Protein 4ME3 (pdb70)

Nearest PDB structures (foldseek):
  4me3-assembly1_A  TM=1.004E+00  e=3.634E-52  Thermoplasma acidophilum
  7plo-assembly1_7  TM=7.878E-01  e=1.005E-18  Homo sapiens
  8q6o-assembly1_4  TM=6.907E-01  e=5.079E-20  Xenopus laevis
  8x7t-assembly1_D  TM=7.390E-01  e=7.202E-18  Thermococcus kodakarensis
  7w8g-assembly1_C  TM=6.964E-01  e=1.389E-17  Saccharomyces cerevisiae S288C

Sequence (246 aa):
SEDRIKDLWRDFFRLYGYSDEINRIHQEYPEVRTLYVSFRDLEDYNWQFAGSILVSPEIYIRAGEEVILQDYLLDRVTQRFNIFNLRIKDLEEKAYRIRDIRSANIGTLISVSGIVRKNTEVFPKLKNAAFECSSCHGLTYVEQTENRLSEPQVCDHCGLSRGKDKIFFKLRPNLSEFIDVQKVEIQEDPPQRITIITEDDLAGLLYPGNRVIVDGILRTEQRRQGNIPLTEFFTYLYAINVRKDV

Radius of gyration: 19.69 Å; Cα contacts (8 Å, |Δi|>4): 475; chains: 1; bounding box: 36×51×59 Å

B-factor: mean 28.56, std 15.94, range [6.31, 115.6]

CATH classification: 3.30.1640.10 (+2 more: 2.40.50.140, 2.20.28.10)

Structure (mmCIF, N/CA/C/O backbone):
data_4ME3
#
_entry.id   4ME3
#
_cell.length_a   93.460
_cell.length_b   93.460
_cell.length_c   56.231
_cell.angle_alpha   90.000
_cell.angle_beta   90.000
_cell.angle_gamma   120.000
#
_symmetry.space_group_name_H-M   'P 61'
#
loop_
_entity.id
_entity.type
_entity.pdbx_description
1 polymer 'DNA replication licensing factor MCM related protein'
2 non-polymer 'ZINC ION'
3 water water
#
loop_
_atom_site.group_PDB
_atom_site.id
_atom_site.type_symbol
_atom_site.label_atom_id
_atom_site.label_alt_id
_atom_site.label_comp_id
_atom_site.label_asym_id
_atom_site.label_entity_id
_atom_site.label_seq_id
_atom_site.pdbx_PDB_ins_code
_atom_site.Cartn_x
_atom_site.Cartn_y
_atom_site.Cartn_z
_atom_site.occupancy
_atom_site.B_iso_or_equiv
_atom_site.auth_seq_id
_atom_site.auth_comp_id
_atom_site.auth_asym_id
_atom_site.auth_atom_id
_atom_site.pdbx_PDB_model_num
ATOM 1 N N . SER A 1 13 ? 26.241 41.417 35.253 1.00 47.24 7 SER A N 1
ATOM 2 C CA . SER A 1 13 ? 27.199 41.461 36.351 1.00 36.24 7 SER A CA 1
ATOM 3 C C . SER A 1 13 ? 28.603 41.132 35.859 1.00 31.19 7 SER A C 1
ATOM 4 O O . SER A 1 13 ? 28.783 40.267 35.003 1.00 30.71 7 SER A O 1
ATOM 12 N N . GLU A 1 14 ? 29.594 41.825 36.408 1.00 30.74 8 GLU A N 1
ATOM 13 C CA . GLU A 1 14 ? 30.985 41.588 36.046 1.00 28.35 8 GLU A CA 1
ATOM 14 C C . GLU A 1 14 ? 31.436 40.217 36.540 1.00 31.29 8 GLU A C 1
ATOM 15 O O . GLU A 1 14 ? 32.181 39.512 35.859 1.00 25.82 8 GLU A O 1
ATOM 27 N N . ASP A 1 15 ? 30.981 39.844 37.731 1.00 32.22 9 ASP A N 1
ATOM 28 C CA . ASP A 1 15 ? 31.326 38.547 38.300 1.00 31.26 9 ASP A CA 1
ATOM 29 C C . ASP A 1 15 ? 30.798 37.422 37.421 1.00 24.70 9 ASP A C 1
ATOM 30 O O . ASP A 1 15 ? 31.478 36.416 37.214 1.00 24.78 9 ASP A O 1
ATOM 39 N N . ARG A 1 16 ? 29.586 37.591 36.900 1.00 18.46 10 ARG A N 1
ATOM 40 C CA . ARG A 1 16 ? 28.993 36.575 36.039 1.00 17.11 10 ARG A CA 1
ATOM 41 C C . ARG A 1 16 ? 29.759 36.451 34.728 1.00 20.13 10 ARG A C 1
ATOM 42 O O . ARG A 1 16 ? 29.938 35.347 34.208 1.00 18.04 10 ARG A O 1
ATOM 63 N N . ILE A 1 17 ? 30.201 37.584 34.191 1.00 20.28 11 ILE A N 1
ATOM 64 C CA . ILE A 1 17 ? 30.959 37.577 32.945 1.00 14.98 11 ILE A CA 1
ATOM 65 C C . ILE A 1 17 ? 32.287 36.861 33.166 1.00 14.61 11 ILE A C 1
ATOM 66 O O . ILE A 1 17 ? 32.700 36.037 32.351 1.00 14.73 11 ILE A O 1
ATOM 82 N N . LYS A 1 18 ? 32.943 37.158 34.283 1.00 16.12 12 LYS A N 1
ATOM 83 C CA . LYS A 1 18 ? 34.207 36.512 34.610 1.00 18.92 12 LYS A CA 1
ATOM 84 C C . LYS A 1 18 ? 34.017 35.009 34.814 1.00 18.97 12 LYS A C 1
ATOM 85 O O . LYS A 1 18 ? 34.850 34.212 34.384 1.00 16.49 12 LYS A O 1
ATOM 104 N N . ASP A 1 19 ? 32.920 34.619 35.457 1.00 17.79 13 ASP A N 1
ATOM 105 C CA . ASP A 1 19 ? 32.631 33.200 35.655 1.00 20.17 13 ASP A CA 1
ATOM 106 C C . ASP A 1 19 ? 32.475 32.489 34.316 1.00 17.55 13 ASP A C 1
ATOM 107 O O . ASP A 1 19 ? 32.935 31.365 34.151 1.00 18.88 13 ASP A O 1
ATOM 116 N N . LEU A 1 20 ? 31.830 33.150 33.360 1.00 15.30 14 LEU A N 1
ATOM 117 C CA . LEU A 1 20 ? 31.655 32.584 32.027 1.00 13.09 14 LEU A CA 1
ATOM 118 C C . LEU A 1 20 ? 33.005 32.383 31.324 1.00 14.58 14 LEU A C 1
ATOM 119 O O . LEU A 1 20 ? 33.237 31.350 30.692 1.00 14.21 14 LEU A O 1
ATOM 135 N N . TRP A 1 21 ? 33.895 33.365 31.434 1.00 14.30 15 TRP A N 1
ATOM 136 C CA . TRP A 1 21 ? 35.237 33.227 30.870 1.00 11.78 15 TRP A CA 1
ATOM 137 C C . TRP A 1 21 ? 35.988 32.075 31.525 1.00 11.86 15 TRP A C 1
ATOM 138 O O . TRP A 1 21 ? 36.659 31.297 30.849 1.00 14.32 15 TRP A O 1
ATOM 159 N N . ARG A 1 22 ? 35.892 31.979 32.847 1.00 13.43 16 ARG A N 1
ATOM 160 C CA . ARG A 1 22 ? 36.610 30.941 33.584 1.00 15.38 16 ARG A CA 1
ATOM 161 C C . ARG A 1 22 ? 36.276 29.547 33.059 1.00 14.71 16 ARG A C 1
ATOM 162 O O . ARG A 1 22 ? 37.171 28.745 32.793 1.00 15.16 16 ARG A O 1
ATOM 183 N N . ASP A 1 23 ? 34.989 29.261 32.916 1.00 12.97 17 ASP A N 1
ATOM 184 C CA . ASP A 1 23 ? 34.562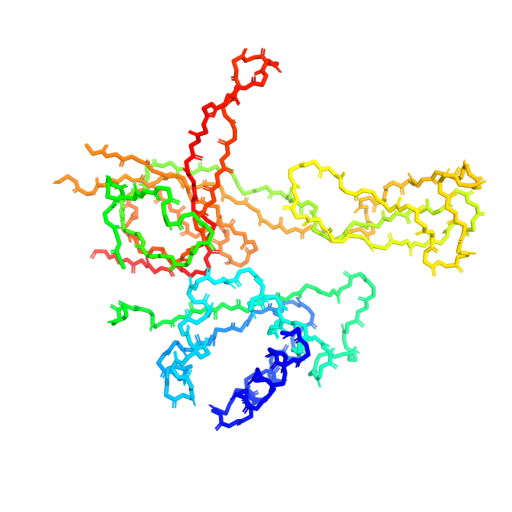 27.961 32.418 1.00 14.58 17 ASP A CA 1
ATOM 185 C C . ASP A 1 23 ? 34.992 27.768 30.970 1.00 19.79 17 ASP A C 1
ATOM 186 O O . ASP A 1 23 ? 35.381 26.671 30.570 1.00 14.67 17 ASP A O 1
ATOM 195 N N . PHE A 1 24 ? 34.924 28.837 30.182 1.00 14.42 18 PHE A N 1
ATOM 196 C CA . PHE A 1 24 ? 35.279 28.751 28.771 1.00 11.65 18 PHE A CA 1
ATOM 197 C C . PHE A 1 24 ? 36.738 28.344 28.570 1.00 13.34 18 PHE A C 1
ATOM 198 O O . PHE A 1 24 ? 37.039 27.429 27.799 1.00 11.69 18 PHE A O 1
ATOM 215 N N . PHE A 1 25 ? 37.644 29.032 29.257 1.00 12.73 19 PHE A N 1
ATOM 216 C CA . PHE A 1 25 ? 39.068 28.783 29.085 1.00 12.94 19 PHE A CA 1
ATOM 217 C C . PHE A 1 25 ? 39.378 27.319 29.371 1.00 16.47 19 PHE A C 1
ATOM 218 O O . PHE A 1 25 ? 40.154 26.687 28.654 1.00 15.32 19 PHE A O 1
ATOM 235 N N . ARG A 1 26 ? 38.760 26.782 30.418 1.00 16.76 20 ARG A N 1
ATOM 236 C CA . ARG A 1 26 ? 38.984 25.392 30.803 1.00 17.01 20 ARG A CA 1
ATOM 237 C C . ARG A 1 26 ? 38.348 24.424 29.811 1.00 15.58 20 ARG A C 1
ATOM 238 O O . ARG A 1 26 ? 39.017 23.534 29.280 1.00 15.38 20 ARG A O 1
ATOM 259 N N . LEU A 1 27 ? 37.053 24.602 29.569 1.00 13.38 21 LEU A N 1
ATOM 260 C CA . LEU A 1 27 ? 36.289 23.700 28.711 1.00 12.74 21 LEU A CA 1
ATOM 261 C C . LEU A 1 27 ? 36.906 23.532 27.332 1.00 19.63 21 LEU A C 1
ATOM 262 O O . LEU A 1 27 ? 36.951 22.424 26.804 1.00 17.04 21 LEU A O 1
ATOM 278 N N . TYR A 1 28 ? 37.373 24.630 26.741 1.00 13.71 22 TYR A N 1
ATOM 279 C CA . TYR A 1 28 ? 37.857 24.594 25.364 1.00 12.89 22 TYR A CA 1
ATOM 280 C C . TYR A 1 28 ? 39.374 24.477 25.234 1.00 14.68 22 TYR A C 1
ATOM 281 O O . TYR A 1 28 ? 39.923 24.621 24.141 1.00 16.43 22 TYR A O 1
ATOM 299 N N . GLY A 1 29 ? 40.040 24.190 26.351 1.00 15.48 23 GLY A N 1
ATOM 300 C CA . GLY A 1 29 ? 41.431 23.775 26.331 1.00 20.61 23 GLY A CA 1
ATOM 301 C C . GLY A 1 29 ? 42.441 24.896 26.204 1.00 18.92 23 GLY A C 1
ATOM 302 O O . GLY A 1 29 ? 43.552 24.680 25.719 1.00 21.34 23 GLY A O 1
ATOM 306 N N . TYR A 1 30 ? 42.069 26.093 26.643 1.00 16.79 24 TYR A N 1
ATOM 307 C CA . TYR A 1 30 ? 42.965 27.242 26.550 1.00 16.43 24 TYR A CA 1
ATOM 308 C C . TYR A 1 30 ? 43.968 27.281 27.703 1.00 21.29 24 TYR A C 1
ATOM 309 O O . TYR A 1 30 ? 44.989 27.958 27.621 1.00 18.06 24 TYR A O 1
ATOM 327 N N . SER A 1 31 ? 43.686 26.540 28.770 1.00 27.23 25 SER A N 1
ATOM 328 C CA . SER A 1 31 ? 44.536 26.561 29.958 1.00 24.48 25 SER A CA 1
ATOM 329 C C . SER A 1 31 ? 45.991 26.229 29.643 1.00 24.19 25 SER A C 1
ATOM 330 O O . SER A 1 31 ? 46.902 26.858 30.183 1.00 26.20 25 SER A O 1
ATOM 338 N N . ASP A 1 32 ? 46.214 25.243 28.777 1.00 23.81 26 ASP A N 1
ATOM 339 C CA . ASP A 1 32 ? 47.571 24.842 28.425 1.00 26.08 26 ASP A CA 1
ATOM 340 C C . ASP A 1 32 ? 48.320 25.967 27.720 1.00 23.75 26 ASP A C 1
ATOM 341 O O . ASP A 1 32 ? 49.488 26.220 28.015 1.00 28.36 26 ASP A O 1
ATOM 350 N N . GLU A 1 33 ? 47.653 26.640 26.788 1.00 26.46 27 GLU A N 1
ATOM 351 C CA . GLU A 1 33 ? 48.279 27.749 26.079 1.00 22.22 27 GLU A CA 1
ATOM 352 C C . GLU A 1 33 ? 48.585 28.886 27.043 1.00 18.16 27 GLU A C 1
ATOM 353 O O . GLU A 1 33 ? 49.657 29.492 26.983 1.00 21.90 27 GLU A O 1
ATOM 365 N N . ILE A 1 34 ? 47.642 29.170 27.935 1.00 14.24 28 ILE A N 1
ATOM 366 C CA . ILE A 1 34 ? 47.816 30.245 28.902 1.00 16.76 28 ILE A CA 1
ATOM 367 C C . ILE A 1 34 ? 49.008 29.961 29.809 1.00 21.12 28 ILE A C 1
ATOM 368 O O . ILE A 1 34 ? 49.788 30.858 30.122 1.00 19.43 28 ILE A O 1
ATOM 384 N N . ASN A 1 35 ? 49.157 28.707 30.220 1.00 25.14 29 ASN A N 1
ATOM 385 C CA . ASN A 1 35 ? 50.275 28.326 31.074 1.00 26.77 29 ASN A CA 1
ATOM 386 C C . ASN A 1 35 ? 51.615 28.413 30.345 1.00 26.72 29 ASN A C 1
ATOM 387 O O . ASN A 1 35 ? 52.653 28.627 30.971 1.00 32.56 29 ASN A O 1
ATOM 398 N N . ARG A 1 36 ? 51.596 28.251 29.025 1.00 26.38 30 ARG A N 1
ATOM 399 C CA . ARG A 1 36 ? 52.798 28.461 28.224 1.00 28.31 30 ARG A CA 1
ATOM 400 C C . ARG A 1 36 ? 53.149 29.943 28.157 1.00 28.13 30 ARG A C 1
ATOM 401 O O . ARG A 1 36 ? 54.321 30.317 28.226 1.00 27.50 30 ARG A O 1
ATOM 422 N N . ILE A 1 37 ? 52.130 30.785 28.020 1.00 24.35 31 ILE A N 1
ATOM 423 C CA . ILE A 1 37 ? 52.327 32.233 28.029 1.00 19.03 31 ILE A CA 1
ATOM 424 C C . ILE A 1 37 ? 52.859 32.675 29.387 1.00 22.10 31 ILE A C 1
ATOM 425 O O . ILE A 1 37 ? 53.718 33.555 29.484 1.00 23.60 31 ILE A O 1
ATOM 441 N N . HIS A 1 38 ? 52.334 32.055 30.436 1.00 21.40 32 HIS A N 1
ATOM 442 C CA . HIS A 1 38 ? 52.752 32.332 31.804 1.00 20.63 32 HIS A CA 1
ATOM 443 C C . HIS A 1 38 ? 54.272 32.268 31.952 1.00 27.51 32 HIS A C 1
ATOM 444 O O . HIS A 1 38 ? 54.876 33.086 32.650 1.00 25.72 32 HIS A O 1
ATOM 459 N N . GLN A 1 39 ? 54.885 31.298 31.287 1.00 28.14 33 GLN A N 1
ATOM 460 C CA . GLN A 1 39 ? 56.326 31.095 31.383 1.00 31.78 33 GLN A CA 1
ATOM 461 C C . GLN A 1 39 ? 57.121 32.226 30.735 1.00 39.47 33 GLN A C 1
ATOM 462 O O . GLN A 1 39 ? 58.307 32.396 31.017 1.00 36.67 33 GLN A O 1
ATOM 476 N N . GLU A 1 40 ? 56.468 32.996 29.870 1.00 27.11 34 GLU A N 1
ATOM 477 C CA . GLU A 1 40 ? 57.151 34.037 29.113 1.00 27.50 34 GLU A CA 1
ATOM 478 C C . GLU A 1 40 ? 56.604 35.431 29.420 1.00 30.50 34 GLU A C 1
ATOM 479 O O . GLU A 1 40 ? 57.022 36.417 28.815 1.00 30.75 34 GLU A O 1
ATOM 491 N N . TYR A 1 41 ? 55.675 35.507 30.367 1.00 28.39 35 TYR A N 1
ATOM 492 C CA . TYR A 1 41 ? 55.123 36.784 30.806 1.00 29.57 35 TYR A CA 1
ATOM 493 C C . TYR A 1 41 ? 56.168 37.543 31.624 1.00 35.96 35 TYR A C 1
ATOM 494 O O . TYR A 1 41 ? 56.959 36.926 32.338 1.00 34.38 35 TYR A O 1
ATOM 512 N N . PRO A 1 42 ? 56.175 38.887 31.538 1.00 38.32 36 PRO A N 1
ATOM 513 C CA . PRO A 1 42 ? 55.286 39.757 30.758 1.00 38.87 36 PRO A CA 1
ATOM 514 C C . PRO A 1 42 ? 55.766 40.040 29.335 1.00 41.38 36 PRO A C 1
ATOM 515 O O . PRO A 1 42 ? 55.140 40.844 28.641 1.00 40.70 36 PRO A O 1
ATOM 526 N N . GLU A 1 43 ? 56.849 39.399 28.907 1.00 39.73 37 GLU A N 1
ATOM 527 C CA . GLU A 1 43 ? 57.366 39.611 27.559 1.00 40.17 37 GLU A CA 1
ATOM 528 C C . GLU A 1 43 ? 56.348 39.139 26.525 1.00 43.78 37 GLU A C 1
ATOM 529 O O . GLU A 1 43 ? 56.172 39.765 25.478 1.00 40.24 37 GLU A O 1
ATOM 541 N N . VAL A 1 44 ? 55.685 38.028 26.827 1.00 27.69 38 VAL A N 1
ATOM 542 C CA . VAL A 1 44 ? 54.562 37.554 26.030 1.00 28.16 38 VAL A CA 1
ATOM 543 C C . VAL A 1 44 ? 53.301 37.762 26.856 1.00 17.95 38 VAL A C 1
ATOM 544 O O . VAL A 1 44 ? 53.215 37.309 27.994 1.00 21.52 38 VAL A O 1
ATOM 557 N N . ARG A 1 45 ? 52.323 38.462 26.295 1.00 18.31 39 ARG A N 1
ATOM 558 C CA . ARG A 1 45 ? 51.158 38.851 27.075 1.00 13.61 39 ARG A CA 1
ATOM 559 C C . ARG A 1 45 ? 49.914 38.996 26.211 1.00 13.43 39 ARG A C 1
ATOM 560 O O . ARG A 1 45 ? 49.115 39.906 26.424 1.00 14.06 39 ARG A O 1
ATOM 581 N N . THR A 1 46 ? 49.763 38.093 25.246 1.00 12.98 40 THR A N 1
ATOM 582 C CA . THR A 1 46 ? 48.597 38.071 24.372 1.00 15.19 40 THR A CA 1
ATOM 583 C C . THR A 1 46 ? 48.061 36.654 24.198 1.00 17.49 40 THR A C 1
ATOM 584 O O . THR A 1 46 ? 48.825 35.705 24.015 1.00 14.12 40 THR A O 1
ATOM 595 N N . LEU A 1 47 ? 46.739 36.524 24.242 1.00 13.70 41 LEU A N 1
ATOM 596 C CA . LEU A 1 47 ? 46.072 35.266 23.941 1.00 14.50 41 LEU A CA 1
ATOM 597 C C . LEU A 1 47 ? 45.003 35.519 22.892 1.00 12.23 41 LEU A C 1
ATOM 598 O O . LEU A 1 47 ? 44.189 36.421 23.049 1.00 13.24 41 LEU A O 1
ATOM 614 N N . TYR A 1 48 ? 45.020 34.729 21.824 1.00 11.51 42 TYR A N 1
ATOM 615 C CA . TYR A 1 48 ? 43.949 34.752 20.835 1.00 12.16 42 TYR A CA 1
ATOM 616 C C . TYR A 1 48 ? 42.924 33.670 21.140 1.00 14.81 42 TYR A C 1
ATOM 617 O O . TYR A 1 48 ? 43.278 32.507 21.331 1.00 13.67 42 TYR A O 1
ATOM 635 N N . VAL A 1 49 ? 41.655 34.060 21.180 1.00 12.93 43 VAL A N 1
ATOM 636 C CA . VAL A 1 49 ? 40.562 33.120 21.403 1.00 13.55 43 VAL A CA 1
ATOM 637 C C . VAL A 1 49 ? 39.689 33.051 20.159 1.00 14.69 43 VAL A C 1
ATOM 638 O O . VAL A 1 49 ? 39.348 34.076 19.571 1.00 16.00 43 VAL A O 1
ATOM 651 N N . SER A 1 50 ? 39.328 31.838 19.759 1.00 11.72 44 SER A N 1
ATOM 652 C CA . SER A 1 50 ? 38.552 31.644 18.541 1.00 12.55 44 SER A CA 1
ATOM 653 C C . SER A 1 50 ? 37.083 31.963 18.772 1.00 15.10 44 SER A C 1
ATOM 654 O O . SER A 1 50 ? 36.465 31.446 19.700 1.00 12.21 44 SER A O 1
ATOM 662 N N . PHE A 1 51 ? 36.510 32.811 17.928 1.00 11.97 45 PHE A N 1
ATOM 663 C CA . PHE A 1 51 ? 35.099 33.120 18.065 1.00 13.30 45 PHE A CA 1
ATOM 664 C C . PHE A 1 51 ? 34.256 31.875 17.801 1.00 15.09 45 PHE A C 1
ATOM 665 O O . PHE A 1 51 ? 33.145 31.754 18.314 1.00 18.24 45 PHE A O 1
ATOM 682 N N . ARG A 1 52 ? 34.795 30.951 17.011 1.00 16.56 46 ARG A N 1
ATOM 683 C CA . ARG A 1 52 ? 34.119 29.686 16.734 1.00 22.80 46 ARG A CA 1
ATOM 684 C C . ARG A 1 52 ? 33.917 28.901 18.026 1.00 18.69 46 ARG A C 1
ATOM 685 O O . ARG A 1 52 ? 32.872 28.280 18.232 1.00 18.10 46 ARG A O 1
ATOM 706 N N . ASP A 1 53 ? 34.932 28.915 18.885 1.00 14.08 47 ASP A N 1
ATOM 707 C CA . ASP A 1 53 ? 34.838 28.265 20.190 1.00 11.94 47 ASP A CA 1
ATOM 708 C C . ASP A 1 53 ? 33.829 28.984 21.081 1.00 12.66 47 ASP A C 1
ATOM 709 O O . ASP A 1 53 ? 33.017 28.347 21.748 1.00 15.38 47 ASP A O 1
ATOM 718 N N . LEU A 1 54 ? 33.881 30.314 21.097 1.00 12.30 48 LEU A N 1
ATOM 719 C CA . LEU A 1 54 ? 32.957 31.094 21.915 1.00 10.58 48 LEU A CA 1
ATOM 720 C C . LEU A 1 54 ? 31.502 30.830 21.531 1.00 13.13 48 LEU A C 1
ATOM 721 O O . LEU A 1 54 ? 30.647 30.648 22.397 1.00 16.28 48 LEU A O 1
ATOM 737 N N . GLU A 1 55 ? 31.220 30.820 20.232 1.00 15.78 49 GLU A N 1
ATOM 738 C CA . GLU A 1 55 ? 29.866 30.538 19.750 1.00 17.65 49 GLU A CA 1
ATOM 739 C C . GLU A 1 55 ? 29.398 29.149 20.179 1.00 19.50 49 GLU A C 1
ATOM 740 O O . GLU A 1 55 ? 28.250 28.968 20.593 1.00 18.22 49 GLU A O 1
ATOM 752 N N . ASP A 1 56 ? 30.292 28.173 20.073 1.00 18.81 50 ASP A N 1
ATOM 753 C CA . ASP A 1 56 ? 29.985 26.795 20.444 1.00 16.42 50 ASP A CA 1
ATOM 754 C C . ASP A 1 56 ? 29.706 26.682 21.940 1.00 21.62 50 ASP A C 1
ATOM 755 O O . ASP A 1 56 ? 28.898 25.860 22.379 1.00 18.34 50 ASP A O 1
ATOM 764 N N . TYR A 1 57 ? 30.388 27.519 22.712 1.00 15.70 51 TYR A N 1
ATOM 765 C CA . TYR A 1 57 ? 30.290 27.520 24.166 1.00 15.56 51 TYR A CA 1
ATOM 766 C C . TYR A 1 57 ? 28.943 28.051 24.641 1.00 19.65 51 TYR A C 1
ATOM 767 O O . TYR A 1 57 ? 28.235 27.399 25.407 1.00 16.24 51 TYR A O 1
ATOM 785 N N . ASN A 1 58 ? 28.593 29.242 24.173 1.00 17.76 52 ASN A N 1
ATOM 786 C CA . ASN A 1 58 ? 27.369 29.913 24.588 1.00 18.62 52 ASN A CA 1
ATOM 787 C C . ASN A 1 58 ? 27.130 31.045 23.606 1.00 26.64 52 ASN A C 1
ATOM 788 O O . ASN A 1 58 ? 27.853 32.036 23.623 1.00 16.95 52 ASN A O 1
ATOM 799 N N . TRP A 1 59 ? 26.144 30.907 22.728 1.00 24.47 53 TRP A N 1
ATOM 800 C CA . TRP A 1 59 ? 26.017 31.873 21.641 1.00 26.08 53 TRP A CA 1
ATOM 801 C C . TRP A 1 59 ? 25.518 33.231 22.135 1.00 25.78 53 TRP A C 1
ATOM 802 O O . TRP A 1 59 ? 25.771 34.252 21.497 1.00 23.32 53 TRP A O 1
ATOM 823 N N . GLN A 1 60 ? 24.842 33.247 23.281 1.00 23.91 54 GLN A N 1
ATOM 824 C CA . GLN A 1 60 ? 24.452 34.503 23.920 1.00 24.39 54 GLN A CA 1
ATOM 825 C C . GLN A 1 60 ? 25.687 35.255 24.406 1.00 22.80 54 GLN A C 1
ATOM 826 O O . GLN A 1 60 ? 25.807 36.467 24.228 1.00 18.55 54 GLN A O 1
ATOM 840 N N . PHE A 1 61 ? 26.594 34.519 25.037 1.00 16.97 55 PHE A N 1
ATOM 841 C CA . PHE A 1 61 ? 27.849 35.074 25.526 1.00 17.07 55 PHE A CA 1
ATOM 842 C C . PHE A 1 61 ? 28.674 35.581 24.351 1.00 13.89 55 PHE A C 1
ATOM 843 O O . PHE A 1 61 ? 29.218 36.687 24.393 1.00 15.75 55 PHE A O 1
ATOM 860 N N . ALA A 1 62 ? 28.756 34.773 23.298 1.00 14.72 56 ALA A N 1
ATOM 861 C CA . ALA A 1 62 ? 29.488 35.158 22.094 1.00 14.42 56 ALA A CA 1
ATOM 862 C C . ALA A 1 62 ? 28.921 36.450 21.504 1.00 15.80 56 ALA A C 1
ATOM 863 O O . ALA A 1 62 ? 29.665 37.375 21.177 1.00 14.73 56 ALA A O 1
ATOM 870 N N . GLY A 1 63 ? 27.601 36.510 21.372 1.00 17.69 57 GLY A N 1
ATOM 871 C CA . GLY A 1 63 ? 26.943 37.687 20.833 1.00 15.62 57 GLY A CA 1
ATOM 872 C C . GLY A 1 63 ? 27.147 38.924 21.686 1.00 15.78 57 GLY A C 1
ATOM 873 O O . GLY A 1 63 ? 27.265 40.035 21.164 1.00 18.26 57 GLY A O 1
ATOM 877 N N . SER A 1 64 ? 27.180 38.739 23.003 1.00 15.43 58 SER A N 1
ATOM 878 C CA . SER A 1 64 ? 27.373 39.848 23.926 1.00 14.38 58 SER A CA 1
ATOM 879 C C . SER A 1 64 ? 28.770 40.444 23.778 1.00 16.08 58 SER A C 1
ATOM 880 O O . SER A 1 64 ? 28.957 41.651 23.950 1.00 16.20 58 SER A O 1
ATOM 888 N N . ILE A 1 65 ? 29.748 39.592 23.477 1.00 12.31 59 ILE A N 1
ATOM 889 C CA . ILE A 1 65 ? 31.110 40.058 23.222 1.00 10.17 59 ILE A CA 1
ATOM 890 C C . ILE A 1 65 ? 31.145 40.996 22.013 1.00 14.77 59 ILE A C 1
ATOM 891 O O . ILE A 1 65 ? 31.871 41.988 22.013 1.00 14.80 59 ILE A O 1
ATOM 907 N N . LEU A 1 66 ? 30.354 40.696 20.988 1.00 12.78 60 LEU A N 1
ATOM 908 C CA . LEU A 1 66 ? 30.310 41.548 19.804 1.00 16.45 60 LEU A CA 1
ATOM 909 C C . LEU A 1 66 ? 29.643 42.893 20.096 1.00 17.83 60 LEU A C 1
ATOM 910 O O . LEU A 1 66 ? 29.991 43.908 19.491 1.00 13.95 60 LEU A O 1
ATOM 926 N N . VAL A 1 67 ? 28.694 42.902 21.027 1.00 13.08 61 VAL A N 1
ATOM 927 C CA . VAL A 1 67 ? 27.960 44.123 21.359 1.00 12.51 61 VAL A CA 1
ATOM 928 C C . VAL A 1 67 ? 28.694 45.003 22.369 1.00 13.39 61 VAL A C 1
ATOM 929 O O . VAL A 1 67 ? 28.650 46.232 22.273 1.00 14.40 61 VAL A O 1
ATOM 942 N N . SER A 1 68 ? 29.361 44.374 23.336 1.00 10.21 62 SER A N 1
ATOM 943 C CA . SER A 1 68 ? 30.054 45.094 24.402 1.00 10.02 62 SER A CA 1
ATOM 944 C C . SER A 1 68 ? 31.481 44.575 24.564 1.00 13.51 62 SER A C 1
ATOM 945 O O . SER A 1 68 ? 31.857 44.087 25.632 1.00 12.77 62 SER A O 1
ATOM 953 N N . PRO A 1 69 ? 32.290 44.691 23.505 1.00 9.93 63 PRO A N 1
ATOM 954 C CA . PRO A 1 69 ? 33.630 44.093 23.526 1.00 8.74 63 PRO A CA 1
ATOM 955 C C . PRO A 1 69 ? 34.553 44.655 24.608 1.00 13.49 63 PRO A C 1
ATOM 956 O O . PRO A 1 69 ? 35.302 43.880 25.194 1.00 13.28 63 PRO A O 1
ATOM 967 N N . GLU A 1 70 ? 34.511 45.955 24.884 1.00 13.30 64 GLU A N 1
ATOM 968 C CA . GLU A 1 70 ? 35.428 46.510 25.881 1.00 12.28 64 GLU A CA 1
ATOM 969 C C . GLU A 1 70 ? 35.199 45.865 27.247 1.00 15.10 64 GLU A C 1
ATOM 970 O O . GLU A 1 70 ? 36.148 45.449 27.914 1.00 16.59 64 GLU A O 1
ATOM 982 N N . ILE A 1 71 ? 33.939 45.780 27.656 1.00 12.87 65 ILE A N 1
ATOM 983 C CA . ILE A 1 71 ? 33.590 45.213 28.957 1.00 12.79 65 ILE A CA 1
ATOM 984 C C . ILE A 1 71 ? 33.901 43.716 29.038 1.00 14.32 65 ILE A C 1
ATOM 985 O O . ILE A 1 71 ? 34.493 43.247 30.012 1.00 13.90 65 ILE A O 1
ATOM 1001 N N . TYR A 1 72 ? 33.496 42.970 28.017 1.00 12.58 66 TYR A N 1
ATOM 1002 C CA . TYR A 1 72 ? 33.679 41.519 28.016 1.00 11.64 66 TYR A CA 1
ATOM 1003 C C . TYR A 1 72 ? 35.139 41.108 27.868 1.00 13.84 66 TYR A C 1
ATOM 1004 O O . TYR A 1 72 ? 35.596 40.171 28.524 1.00 12.63 66 TYR A O 1
ATOM 1022 N N . ILE A 1 73 ? 35.875 41.809 27.014 1.00 11.20 67 ILE A N 1
ATOM 1023 C CA . ILE A 1 73 ? 37.286 41.499 26.817 1.00 10.15 67 ILE A CA 1
ATOM 1024 C C . ILE A 1 73 ? 38.085 41.846 28.074 1.00 13.01 67 ILE A C 1
ATOM 1025 O O . ILE A 1 73 ? 38.924 41.061 28.520 1.00 14.18 67 ILE A O 1
ATOM 1041 N N . ARG A 1 74 ? 37.815 43.006 28.662 1.00 15.50 68 ARG A N 1
ATOM 1042 C CA . ARG A 1 74 ? 38.488 43.387 29.900 1.00 16.27 68 ARG A CA 1
ATOM 1043 C C . ARG A 1 74 ? 38.268 42.338 30.993 1.00 14.98 68 ARG A C 1
ATOM 1044 O O . ARG A 1 74 ? 39.195 41.992 31.727 1.00 16.55 68 ARG A O 1
ATOM 1065 N N . ALA A 1 75 ? 37.044 41.829 31.097 1.00 14.18 69 ALA A N 1
ATOM 1066 C CA . ALA A 1 75 ? 36.731 40.805 32.094 1.00 15.45 69 ALA A CA 1
ATOM 1067 C C . ALA A 1 75 ? 37.570 39.554 31.863 1.00 13.70 69 ALA A C 1
ATOM 1068 O O . ALA A 1 75 ? 38.090 38.965 32.806 1.00 14.91 69 ALA A O 1
ATOM 1075 N N . GLY A 1 76 ? 37.699 39.150 30.603 1.00 14.01 70 GLY A N 1
ATOM 1076 C CA . GLY A 1 76 ? 38.496 37.987 30.260 1.00 13.83 70 GLY A CA 1
ATOM 1077 C C . GLY A 1 76 ? 39.950 38.183 30.644 1.00 12.44 70 GLY A C 1
ATOM 1078 O O . GLY A 1 76 ? 40.592 37.276 31.169 1.00 14.75 70 GLY A O 1
ATOM 1082 N N . GLU A 1 77 ? 40.473 39.375 30.376 1.00 11.14 71 GLU A N 1
ATOM 1083 C CA . GLU A 1 77 ? 41.852 39.695 30.722 1.00 11.42 71 GLU A CA 1
ATOM 1084 C C . GLU A 1 77 ? 42.069 39.615 32.233 1.00 13.39 71 GLU A C 1
ATOM 1085 O O . GLU A 1 77 ? 43.083 39.082 32.691 1.00 15.97 71 GLU A O 1
ATOM 1097 N N . GLU A 1 78 ? 41.112 40.115 33.006 1.00 11.81 72 GLU A N 1
ATOM 1098 C CA . GLU A 1 78 ? 41.202 40.054 34.461 1.00 16.53 72 GLU A CA 1
ATOM 1099 C C . GLU A 1 78 ? 41.271 38.615 34.962 1.00 16.98 72 GLU A C 1
ATOM 1100 O O . GLU A 1 78 ? 42.042 38.307 35.867 1.00 20.04 72 GLU A O 1
ATOM 1112 N N . VAL A 1 79 ? 40.467 37.737 34.372 1.00 17.10 73 VAL A N 1
ATOM 1113 C CA . VAL A 1 79 ? 40.476 36.328 34.752 1.00 16.75 73 VAL A CA 1
ATOM 1114 C C . VAL A 1 79 ? 41.847 35.706 34.497 1.00 17.16 73 VAL A C 1
ATOM 1115 O O . VAL A 1 79 ? 42.380 34.981 35.335 1.00 17.29 73 VAL A O 1
ATOM 1128 N N . ILE A 1 80 ? 42.421 35.996 33.337 1.00 13.65 74 ILE A N 1
ATOM 1129 C CA . ILE A 1 80 ? 43.752 35.507 33.010 1.00 14.23 74 ILE A CA 1
ATOM 1130 C C . ILE A 1 80 ? 44.786 36.037 34.001 1.00 19.29 74 ILE A C 1
ATOM 1131 O O . ILE A 1 80 ? 45.613 35.283 34.504 1.00 15.11 74 ILE A O 1
ATOM 1147 N N . LEU A 1 81 ? 44.724 37.329 34.299 1.00 16.88 75 LEU A N 1
ATOM 1148 C CA . LEU A 1 81 ? 45.693 37.943 35.205 1.00 18.90 75 LEU A CA 1
ATOM 1149 C C . LEU A 1 81 ? 45.562 37.430 36.640 1.00 22.29 75 LEU A C 1
ATOM 1150 O O . LEU A 1 81 ? 46.566 37.197 37.317 1.00 25.75 75 LEU A O 1
ATOM 1166 N N . GLN A 1 82 ? 44.328 37.254 37.098 1.00 17.26 76 GLN A N 1
ATOM 1167 C CA . GLN A 1 82 ? 44.074 36.860 38.482 1.00 21.83 76 GLN A CA 1
ATOM 1168 C C . GLN A 1 82 ? 44.196 35.354 38.712 1.00 25.41 76 GLN A C 1
ATOM 1169 O O . GLN A 1 82 ? 44.750 34.920 39.721 1.00 27.27 76 GLN A O 1
ATOM 1183 N N . ASP A 1 83 ? 43.677 34.561 37.781 1.00 19.28 77 ASP A N 1
ATOM 1184 C CA . ASP A 1 83 ? 43.600 33.114 37.971 1.00 21.01 77 ASP A CA 1
ATOM 1185 C C . ASP A 1 83 ? 44.833 32.362 37.462 1.00 23.57 77 ASP A C 1
ATOM 1186 O O . ASP A 1 83 ? 45.181 31.305 37.992 1.00 21.86 77 ASP A O 1
ATOM 1195 N N . TYR A 1 84 ? 45.487 32.896 36.436 1.00 17.73 78 TYR A N 1
ATOM 1196 C CA . TYR A 1 84 ? 46.581 32.180 35.785 1.00 19.87 78 TYR A CA 1
ATOM 1197 C C . TYR A 1 84 ? 47.962 32.804 35.985 1.00 23.21 78 TYR A C 1
ATOM 1198 O O . TYR A 1 84 ? 48.934 32.091 36.219 1.00 18.97 78 TYR A O 1
ATOM 1216 N N . LEU A 1 85 ? 48.056 34.126 35.886 1.00 18.42 79 LEU A N 1
ATOM 1217 C CA . LEU A 1 85 ? 49.360 34.782 35.826 1.00 18.38 79 LEU A CA 1
ATOM 1218 C C . LEU A 1 85 ? 49.761 35.465 37.127 1.00 18.96 79 LEU A C 1
ATOM 1219 O O . LEU A 1 85 ? 50.825 36.076 37.205 1.00 28.05 79 LEU A O 1
ATOM 1235 N N . LEU A 1 86 ? 48.920 35.340 38.147 1.00 20.12 80 LEU A N 1
ATOM 1236 C CA . LEU A 1 86 ? 49.020 36.179 39.337 1.00 32.75 80 LEU A CA 1
ATOM 1237 C C . LEU A 1 86 ? 50.419 36.252 39.954 1.00 32.76 80 LEU A C 1
ATOM 1238 O O . LEU A 1 86 ? 50.827 37.309 40.432 1.00 31.55 80 LEU A O 1
ATOM 1254 N N . ASP A 1 87 ? 51.157 35.146 39.944 1.00 29.98 81 ASP A N 1
ATOM 1255 C CA . ASP A 1 87 ? 52.466 35.116 40.599 1.00 34.23 81 ASP A CA 1
ATOM 1256 C C . ASP A 1 87 ? 53.551 35.828 39.787 1.00 43.14 81 ASP A C 1
ATOM 1257 O O . ASP A 1 87 ? 54.688 35.959 40.242 1.00 40.39 81 ASP A O 1
ATOM 1266 N N . ARG A 1 88 ? 53.196 36.287 38.590 1.00 30.35 82 ARG A N 1
ATOM 1267 C CA . ARG A 1 88 ? 54.111 37.062 37.758 1.00 23.71 82 ARG A CA 1
ATOM 1268 C C . ARG A 1 88 ? 53.557 38.471 37.533 1.00 28.02 82 ARG A C 1
ATOM 1269 O O . ARG A 1 88 ? 54.137 39.265 36.795 1.00 32.16 82 ARG A O 1
ATOM 1290 N N . VAL A 1 89 ? 52.434 38.772 38.181 1.00 28.25 83 VAL A N 1
ATOM 1291 C CA . VAL A 1 89 ? 51.787 40.074 38.056 1.00 31.72 83 VAL A CA 1
ATOM 1292 C C . VAL A 1 89 ? 52.112 40.954 39.258 1.00 34.84 83 VAL A C 1
ATOM 1293 O O . VAL A 1 89 ? 52.140 40.480 40.391 1.00 36.56 83 VAL A O 1
ATOM 1306 N N . THR A 1 90 ? 52.356 42.237 39.006 1.00 38.43 84 THR A N 1
ATOM 1307 C CA . THR A 1 90 ? 52.580 43.202 40.079 1.00 34.23 84 THR A CA 1
ATOM 1308 C C . THR A 1 90 ? 51.730 44.442 39.831 1.00 38.82 84 THR A C 1
ATOM 1309 O O . THR A 1 90 ? 51.003 44.509 38.841 1.00 34.34 84 THR A O 1
ATOM 1320 N N . GLN A 1 91 ? 51.815 45.422 40.726 1.00 32.86 85 GLN A N 1
ATOM 1321 C CA . GLN A 1 91 ? 51.064 46.661 40.550 1.00 37.11 85 GLN A CA 1
ATOM 1322 C C . GLN A 1 91 ? 51.494 47.362 39.263 1.00 33.94 85 GLN A C 1
ATOM 1323 O O . GLN A 1 91 ? 50.730 48.132 38.680 1.00 35.48 85 GLN A O 1
ATOM 1337 N N . ARG A 1 92 ? 52.716 47.080 38.823 1.00 27.38 86 ARG A N 1
ATOM 1338 C CA . ARG A 1 92 ? 53.257 47.685 37.610 1.00 24.28 86 ARG A CA 1
ATOM 1339 C C . ARG A 1 92 ? 53.033 46.812 36.384 1.00 27.84 86 ARG A C 1
ATOM 1340 O O . ARG A 1 92 ? 52.550 47.286 35.357 1.00 24.29 86 ARG A O 1
ATOM 1361 N N . PHE A 1 93 ? 53.401 45.539 36.493 1.00 28.50 87 PHE A N 1
ATOM 1362 C CA . PHE A 1 93 ? 53.310 44.616 35.367 1.00 31.26 87 PHE A CA 1
ATOM 1363 C C . PHE A 1 93 ? 51.996 43.851 35.405 1.00 31.87 87 PHE A C 1
ATOM 1364 O O . PHE A 1 93 ? 51.930 42.743 35.936 1.00 28.35 87 PHE A O 1
ATOM 1381 N N . ASN A 1 94 ? 50.954 44.452 34.836 1.00 27.09 88 ASN A N 1
ATOM 1382 C CA . ASN A 1 94 ? 49.628 43.852 34.838 1.00 26.33 88 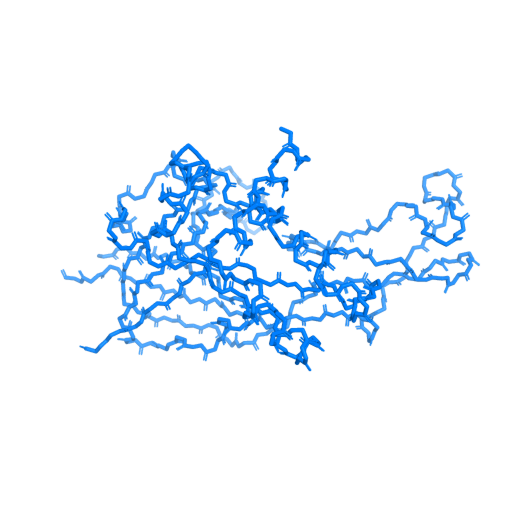ASN A CA 1
ATOM 1383 C C . ASN A 1 94 ? 48.912 44.013 33.500 1.00 26.18 88 ASN A C 1
ATOM 1384 O O . ASN A 1 94 ? 47.683 44.009 33.447 1.00 26.78 88 ASN A O 1
ATOM 1395 N N . ILE A 1 95 ? 49.681 44.146 32.423 1.00 21.59 89 ILE A N 1
ATOM 1396 C CA . ILE A 1 95 ? 49.105 44.272 31.088 1.00 18.31 89 ILE A CA 1
ATOM 1397 C C . ILE A 1 95 ? 48.860 42.903 30.461 1.00 19.13 89 ILE A C 1
ATOM 1398 O O . ILE A 1 95 ? 49.727 42.032 30.494 1.00 20.38 89 ILE A O 1
ATOM 1414 N N . PHE A 1 96 ? 47.674 42.713 29.892 1.00 18.76 90 PHE A N 1
ATOM 1415 C CA . PHE A 1 96 ? 47.412 41.528 29.084 1.00 14.47 90 PHE A CA 1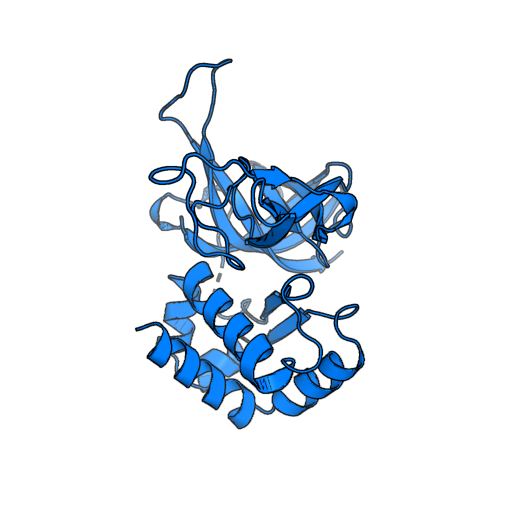
ATOM 1416 C C . PHE A 1 96 ? 46.426 41.833 27.965 1.00 16.96 90 PHE A C 1
ATOM 1417 O O . PHE A 1 96 ? 45.486 42.603 28.148 1.00 18.30 90 PHE A O 1
ATOM 1434 N N . ASN A 1 97 ? 46.655 41.220 26.808 1.00 13.21 91 ASN A N 1
ATOM 1435 C CA . ASN A 1 97 ? 45.787 41.402 25.655 1.00 17.68 91 ASN A CA 1
ATOM 1436 C C . ASN A 1 97 ? 45.052 40.124 25.298 1.00 14.55 91 ASN A C 1
ATOM 1437 O O . ASN A 1 97 ? 45.650 39.162 24.815 1.00 13.55 91 ASN A O 1
ATOM 1448 N N . LEU A 1 98 ? 43.749 40.126 25.537 1.00 10.88 92 LEU A N 1
ATOM 1449 C CA . LEU A 1 98 ? 42.884 39.062 25.077 1.00 10.95 92 LEU A CA 1
ATOM 1450 C C . LEU A 1 98 ? 42.309 39.505 23.742 1.00 15.44 92 LEU A C 1
ATOM 1451 O O . LEU A 1 98 ? 41.662 40.549 23.656 1.00 16.57 92 LEU A O 1
ATOM 1467 N N . ARG A 1 99 ? 42.574 38.727 22.700 1.00 12.72 93 ARG A N 1
ATOM 1468 C CA . ARG A 1 99 ? 42.144 39.073 21.352 1.00 11.19 93 ARG A CA 1
ATOM 1469 C C . ARG A 1 99 ? 41.213 38.009 20.790 1.00 15.90 93 ARG A C 1
ATOM 1470 O O . ARG A 1 99 ? 41.317 36.833 21.131 1.00 19.06 93 ARG A O 1
ATOM 1491 N N . ILE A 1 100 ? 40.297 38.440 19.932 1.00 16.50 94 ILE A N 1
ATOM 1492 C CA . ILE A 1 100 ? 39.339 37.542 19.307 1.00 14.92 94 ILE A CA 1
ATOM 1493 C C . ILE A 1 100 ? 39.740 37.313 17.856 1.00 19.37 94 ILE A C 1
ATOM 1494 O O . ILE A 1 100 ? 40.040 38.261 17.133 1.00 19.04 94 ILE A O 1
ATOM 1510 N N . LYS A 1 101 ? 39.751 36.052 17.436 1.00 12.57 95 LYS A N 1
ATOM 1511 C CA . LYS A 1 101 ? 40.031 35.710 16.049 1.00 16.44 95 LYS A CA 1
ATOM 1512 C C . LYS A 1 101 ? 38.904 34.845 15.489 1.00 16.43 95 LYS A C 1
ATOM 1513 O O . LYS A 1 101 ? 37.949 34.520 16.196 1.00 15.68 95 LYS A O 1
ATOM 1532 N N . ASP A 1 102 ? 39.015 34.493 14.212 1.00 16.80 96 ASP A N 1
ATOM 1533 C CA . ASP A 1 102 ? 38.050 33.615 13.556 1.00 17.25 96 ASP A CA 1
ATOM 1534 C C . ASP A 1 102 ? 36.642 34.221 13.522 1.00 22.23 96 ASP A C 1
ATOM 1535 O O . ASP A 1 102 ? 35.647 33.540 13.773 1.00 22.47 96 ASP A O 1
ATOM 1544 N N . LEU A 1 103 ? 36.569 35.506 13.198 1.00 16.93 97 LEU A N 1
ATOM 1545 C CA . LEU A 1 103 ? 35.296 36.208 13.099 1.00 20.66 97 LEU A CA 1
ATOM 1546 C C . LEU A 1 103 ? 34.746 36.228 11.674 1.00 29.98 97 LEU A C 1
ATOM 1547 O O . LEU A 1 103 ? 33.632 36.696 11.445 1.00 30.89 97 LEU A O 1
ATOM 1563 N N . GLU A 1 104 ? 35.525 35.722 10.722 1.00 32.83 98 GLU A N 1
ATOM 1564 C CA . GLU A 1 104 ? 35.198 35.868 9.303 1.00 47.87 98 GLU A CA 1
ATOM 1565 C C . GLU A 1 104 ? 33.873 35.219 8.899 1.00 49.23 98 GLU A C 1
ATOM 1566 O O . GLU A 1 104 ? 33.248 35.641 7.926 1.00 49.37 98 GLU A O 1
ATOM 1578 N N . GLU A 1 105 ? 33.448 34.195 9.632 1.00 43.05 99 GLU A N 1
ATOM 1579 C CA . GLU A 1 105 ? 32.186 33.526 9.324 1.00 52.74 99 GLU A CA 1
ATOM 1580 C C . GLU A 1 105 ? 31.009 34.265 9.952 1.00 51.30 99 GLU A C 1
ATOM 1581 O O . GLU A 1 105 ? 29.876 34.158 9.481 1.00 48.96 99 GLU A O 1
ATOM 1593 N N . LYS A 1 106 ? 31.281 35.015 11.015 1.00 43.55 100 LYS A N 1
ATOM 1594 C CA . LYS A 1 106 ? 30.245 35.790 11.686 1.00 39.41 100 LYS A CA 1
ATOM 1595 C C . LYS A 1 106 ? 30.091 37.155 11.025 1.00 42.34 100 LYS A C 1
ATOM 1596 O O . LYS A 1 106 ? 28.996 37.533 10.606 1.00 42.26 100 LYS A O 1
ATOM 1615 N N . ALA A 1 109 ? 30.949 42.107 9.222 1.00 28.10 103 ALA A N 1
ATOM 1616 C CA . ALA A 1 109 ? 31.732 42.743 8.170 1.00 18.34 103 ALA A CA 1
ATOM 1617 C C . ALA A 1 109 ? 30.991 43.954 7.609 1.00 29.59 103 ALA A C 1
ATOM 1618 O O . ALA A 1 109 ? 29.788 43.887 7.346 1.00 27.62 103 ALA A O 1
ATOM 1625 N N . TYR A 1 110 ? 31.714 45.058 7.437 1.00 24.39 104 TYR A N 1
ATOM 1626 C CA . TYR A 1 110 ? 31.138 46.290 6.900 1.00 21.32 104 TYR A CA 1
ATOM 1627 C C . TYR A 1 110 ? 32.087 46.948 5.903 1.00 22.64 104 TYR A C 1
ATOM 1628 O O . TYR A 1 110 ? 33.290 47.006 6.134 1.00 23.79 104 TYR A O 1
ATOM 1646 N N . ARG A 1 111 ? 31.546 47.456 4.797 1.00 22.10 105 ARG A N 1
ATOM 1647 C CA . ARG A 1 111 ? 32.307 48.361 3.942 1.00 18.16 105 ARG A CA 1
ATOM 1648 C C . ARG A 1 111 ? 32.500 49.651 4.736 1.00 17.90 105 ARG A C 1
ATOM 1649 O O . ARG A 1 111 ? 31.627 50.018 5.513 1.00 18.58 105 ARG A O 1
ATOM 1670 N N . ILE A 1 112 ? 33.626 50.338 4.553 1.00 14.09 106 ILE A N 1
ATOM 1671 C CA . ILE A 1 112 ? 33.888 51.566 5.309 1.00 11.66 106 ILE A CA 1
ATOM 1672 C C . ILE A 1 112 ? 32.729 52.554 5.156 1.00 14.62 106 ILE A C 1
ATOM 1673 O O . ILE A 1 112 ? 32.293 53.177 6.125 1.00 13.54 106 ILE A O 1
ATOM 1689 N N . ARG A 1 113 ? 32.220 52.677 3.937 1.00 16.35 107 ARG A N 1
ATOM 1690 C CA . ARG A 1 113 ? 31.152 53.631 3.652 1.00 16.40 107 ARG A CA 1
ATOM 1691 C C . ARG A 1 113 ? 29.812 53.222 4.270 1.00 17.55 107 ARG A C 1
ATOM 1692 O O . ARG A 1 113 ? 28.884 54.029 4.331 1.00 17.01 107 ARG A O 1
ATOM 1713 N N . ASP A 1 114 ? 29.710 51.978 4.732 1.00 15.99 108 ASP A N 1
ATOM 1714 C CA . ASP A 1 114 ? 28.459 51.477 5.298 1.00 15.54 108 ASP A CA 1
ATOM 1715 C C . ASP A 1 114 ? 28.413 51.568 6.824 1.00 13.86 108 ASP A C 1
ATOM 1716 O O . ASP A 1 114 ? 27.390 51.262 7.443 1.00 10.77 108 ASP A O 1
ATOM 1725 N N . ILE A 1 115 ? 29.517 51.986 7.431 1.00 10.90 109 ILE A N 1
ATOM 1726 C CA . ILE A 1 115 ? 29.576 52.123 8.881 1.00 10.44 109 ILE A CA 1
ATOM 1727 C C . ILE A 1 115 ? 28.652 53.250 9.343 1.00 10.20 109 ILE A C 1
ATOM 1728 O O . ILE A 1 115 ? 28.591 54.302 8.707 1.00 12.22 109 ILE A O 1
ATOM 1744 N N . ARG A 1 116 ? 27.938 53.024 10.443 1.00 11.14 110 ARG A N 1
ATOM 1745 C CA . ARG A 1 116 ? 27.002 54.015 10.982 1.00 11.16 110 ARG A CA 1
ATOM 1746 C C . ARG A 1 116 ? 27.131 54.129 12.499 1.00 15.07 110 ARG A C 1
ATOM 1747 O O . ARG A 1 116 ? 27.837 53.345 13.134 1.00 12.29 110 ARG A O 1
ATOM 1768 N N . SER A 1 117 ? 26.442 55.105 13.080 1.00 13.07 111 SER A N 1
ATOM 1769 C CA . SER A 1 117 ? 26.526 55.351 14.516 1.00 11.63 111 SER A CA 1
ATOM 1770 C C . SER A 1 117 ? 26.076 54.154 15.348 1.00 13.02 111 SER A C 1
ATOM 1771 O O . SER A 1 117 ? 26.553 53.957 16.463 1.00 13.62 111 SER A O 1
ATOM 1779 N N . ALA A 1 118 ? 25.167 53.353 14.803 1.00 14.43 112 ALA A N 1
ATOM 1780 C CA . ALA A 1 118 ? 24.676 52.169 15.504 1.00 13.54 112 ALA A CA 1
ATOM 1781 C C . ALA A 1 118 ? 25.801 51.165 15.761 1.00 16.19 112 ALA A C 1
ATOM 1782 O O . ALA A 1 118 ? 25.686 50.307 16.634 1.00 13.63 112 ALA A O 1
ATOM 1789 N N . ASN A 1 119 ? 26.884 51.278 14.999 1.00 10.46 113 ASN A N 1
ATOM 1790 C CA . ASN A 1 119 ? 28.034 50.384 15.148 1.00 8.44 113 ASN A CA 1
ATOM 1791 C C . ASN A 1 119 ? 29.011 50.821 16.235 1.00 8.91 113 ASN A C 1
ATOM 1792 O O . ASN A 1 119 ? 29.901 50.060 16.621 1.00 8.82 113 ASN A O 1
ATOM 1803 N N . ILE A 1 120 ? 28.864 52.049 16.718 1.00 9.75 114 ILE A N 1
ATOM 1804 C CA . ILE A 1 120 ? 29.810 52.593 17.687 1.00 9.56 114 ILE A CA 1
ATOM 1805 C C . ILE A 1 120 ? 29.815 51.771 18.971 1.00 12.71 114 ILE A C 1
ATOM 1806 O O . ILE A 1 120 ? 28.762 51.472 19.539 1.00 12.62 114 ILE A O 1
ATOM 1822 N N . GLY A 1 121 ? 31.011 51.393 19.411 1.00 9.47 115 GLY A N 1
ATOM 1823 C CA . GLY A 1 121 ? 31.175 50.649 20.644 1.00 9.89 115 GLY A CA 1
ATOM 1824 C C . GLY A 1 121 ? 31.100 49.148 20.458 1.00 12.26 115 GLY A C 1
ATOM 1825 O O . GLY A 1 121 ? 31.252 48.396 21.420 1.00 15.89 115 GLY A O 1
ATOM 1829 N N . THR A 1 122 ? 30.875 48.706 19.226 1.00 8.10 116 THR A N 1
ATOM 1830 C CA . THR A 1 122 ? 30.746 47.280 18.935 1.00 9.38 116 THR A CA 1
ATOM 1831 C C . THR A 1 122 ? 31.960 46.745 18.183 1.00 10.20 116 THR A C 1
ATOM 1832 O O . THR A 1 122 ? 32.793 47.512 17.692 1.00 10.53 116 THR A O 1
ATOM 1843 N N . LEU A 1 123 ? 32.053 45.423 18.104 1.00 9.97 117 LEU A N 1
ATOM 1844 C CA . LEU A 1 123 ? 33.148 44.759 17.409 1.00 11.28 117 LEU A CA 1
ATOM 1845 C C . LEU A 1 123 ? 32.735 44.465 15.974 1.00 14.92 117 LEU A C 1
ATOM 1846 O O . LEU A 1 123 ? 31.833 43.662 15.733 1.00 18.72 117 LEU A O 1
ATOM 1862 N N . ILE A 1 124 ? 33.384 45.130 15.023 1.00 8.45 118 ILE A N 1
ATOM 1863 C CA . ILE A 1 124 ? 33.084 44.932 13.614 1.00 6.31 118 ILE A CA 1
ATOM 1864 C C . ILE A 1 124 ? 34.349 44.581 12.842 1.00 12.51 118 ILE A C 1
ATOM 1865 O O . ILE A 1 124 ? 35.458 44.690 13.367 1.00 9.97 118 ILE A O 1
ATOM 1881 N N . SER A 1 125 ? 34.175 44.149 11.600 1.00 9.21 119 SER A N 1
ATOM 1882 C CA . SER A 1 125 ? 35.301 43.840 10.730 1.00 9.25 119 SER A CA 1
ATOM 1883 C C . SER A 1 125 ? 35.269 44.758 9.520 1.00 13.59 119 SER A C 1
ATOM 1884 O O . SER A 1 125 ? 34.229 44.922 8.892 1.00 15.23 119 SER A O 1
ATOM 1892 N N . VAL A 1 126 ? 36.417 45.339 9.192 1.00 9.71 120 VAL A N 1
ATOM 1893 C CA . VAL A 1 126 ? 36.527 46.265 8.072 1.00 12.64 120 VAL A CA 1
ATOM 1894 C C . VAL A 1 126 ? 37.720 45.885 7.210 1.00 16.23 120 VAL A C 1
ATOM 1895 O O . VAL A 1 126 ? 38.764 45.493 7.727 1.00 14.88 120 VAL A O 1
ATOM 1908 N N . SER A 1 127 ? 37.563 45.994 5.896 1.00 13.52 121 SER A N 1
ATOM 1909 C CA . SER A 1 127 ? 38.643 45.671 4.975 1.00 14.82 121 SER A CA 1
ATOM 1910 C C . SER A 1 127 ? 39.018 46.888 4.149 1.00 14.46 121 SER A C 1
ATOM 1911 O O . SER A 1 127 ? 38.207 47.792 3.951 1.00 18.15 121 SER A O 1
ATOM 1919 N N . GLY A 1 128 ? 40.257 46.914 3.674 1.00 12.92 122 GLY A N 1
ATOM 1920 C CA . GLY A 1 128 ? 40.725 48.025 2.872 1.00 13.71 122 GLY A CA 1
ATOM 1921 C C . GLY A 1 128 ? 42.189 47.915 2.511 1.00 14.92 122 GLY A C 1
ATOM 1922 O O . GLY A 1 128 ? 42.833 46.899 2.759 1.00 16.64 122 GLY A O 1
ATOM 1926 N N . ILE A 1 129 ? 42.707 48.981 1.912 1.00 13.01 123 ILE A N 1
ATOM 1927 C CA . ILE A 1 129 ? 44.099 49.051 1.508 1.00 12.97 123 ILE A CA 1
ATOM 1928 C C . ILE A 1 129 ? 44.795 50.114 2.348 1.00 12.46 123 ILE A C 1
ATOM 1929 O O . ILE A 1 129 ? 44.282 51.218 2.501 1.00 11.98 123 ILE A O 1
ATOM 1945 N N . VAL A 1 130 ? 45.955 49.787 2.907 1.00 11.68 124 VAL A N 1
ATOM 1946 C CA . VAL A 1 130 ? 46.672 50.741 3.742 1.00 9.50 124 VAL A CA 1
ATOM 1947 C C . VAL A 1 130 ? 47.257 51.860 2.874 1.00 12.73 124 VAL A C 1
ATOM 1948 O O . VAL A 1 130 ? 47.885 51.596 1.848 1.00 18.56 124 VAL A O 1
ATOM 1961 N N . ARG A 1 131 ? 47.030 53.106 3.280 1.00 16.29 125 ARG A N 1
ATOM 1962 C CA . ARG A 1 131 ? 47.504 54.260 2.516 1.00 13.05 125 ARG A CA 1
ATOM 1963 C C . ARG A 1 131 ? 48.580 55.046 3.257 1.00 21.18 125 ARG A C 1
ATOM 1964 O O . ARG A 1 131 ? 49.508 55.572 2.642 1.00 19.07 125 ARG A O 1
ATOM 1985 N N . LYS A 1 132 ? 48.445 55.130 4.576 1.00 16.27 126 LYS A N 1
ATOM 1986 C CA . LYS A 1 132 ? 49.370 55.892 5.396 1.00 15.10 126 LYS A CA 1
ATOM 1987 C C . LYS A 1 132 ? 49.567 55.212 6.734 1.00 20.31 126 LYS A C 1
ATOM 1988 O O . LYS A 1 132 ? 48.702 54.472 7.194 1.00 14.92 126 LYS A O 1
ATOM 2007 N N . ASN A 1 133 ? 50.708 55.468 7.358 1.00 16.48 127 ASN A N 1
ATOM 2008 C CA . ASN A 1 133 ? 50.910 55.061 8.739 1.00 16.08 127 ASN A CA 1
ATOM 2009 C C . ASN A 1 133 ? 51.790 56.065 9.462 1.00 21.73 127 ASN A C 1
ATOM 2010 O O . ASN A 1 133 ? 52.590 56.768 8.841 1.00 24.49 127 ASN A O 1
ATOM 2021 N N . THR A 1 134 ? 51.615 56.153 10.772 1.00 19.22 128 THR A N 1
ATOM 2022 C CA . THR A 1 134 ? 52.456 57.008 11.586 1.00 15.90 128 THR A CA 1
ATOM 2023 C C . THR A 1 134 ? 53.697 56.234 11.985 1.00 14.56 128 THR A C 1
ATOM 2024 O O . THR A 1 134 ? 53.810 55.035 11.729 1.00 15.39 128 THR A O 1
ATOM 2035 N N . GLU A 1 135 ? 54.637 56.928 12.610 1.00 14.40 129 GLU A N 1
ATOM 2036 C CA . GLU A 1 135 ? 55.714 56.252 13.299 1.00 17.06 129 GLU A CA 1
ATOM 2037 C C . GLU A 1 135 ? 55.099 55.420 14.417 1.00 14.04 129 GLU A C 1
ATOM 2038 O O . GLU A 1 135 ? 53.945 55.633 14.807 1.00 17.48 129 GLU A O 1
ATOM 2050 N N . VAL A 1 136 ? 55.860 54.463 14.926 1.00 13.44 130 VAL A N 1
ATOM 2051 C CA . VAL A 1 136 ? 55.464 53.761 16.134 1.00 12.86 130 VAL A CA 1
ATOM 2052 C C . VAL A 1 136 ? 55.938 54.575 17.333 1.00 19.05 130 VAL A C 1
ATOM 2053 O O . VAL A 1 136 ? 57.133 54.843 17.470 1.00 18.08 130 VAL A O 1
ATOM 2066 N N . PHE A 1 137 ? 55.007 54.981 18.191 1.00 10.12 131 PHE A N 1
ATOM 2067 C CA . PHE A 1 137 ? 55.341 55.845 19.320 1.00 12.85 131 PHE A CA 1
ATOM 2068 C C . PHE A 1 137 ? 54.830 55.268 20.633 1.00 17.70 131 PHE A C 1
ATOM 2069 O O . PHE A 1 137 ? 53.905 54.455 20.643 1.00 13.29 131 PHE A O 1
ATOM 2086 N N . PRO A 1 138 ? 55.444 55.676 21.753 1.00 14.01 132 PRO A N 1
ATOM 2087 C CA . PRO A 1 138 ? 55.040 55.124 23.047 1.00 13.30 132 PRO A CA 1
ATOM 2088 C C . PRO A 1 138 ? 53.854 55.861 23.659 1.00 15.45 132 PRO A C 1
ATOM 2089 O O . PRO A 1 138 ? 53.758 57.083 23.573 1.00 16.65 132 PRO A O 1
ATOM 2100 N N . LYS A 1 139 ? 52.955 55.100 24.270 1.00 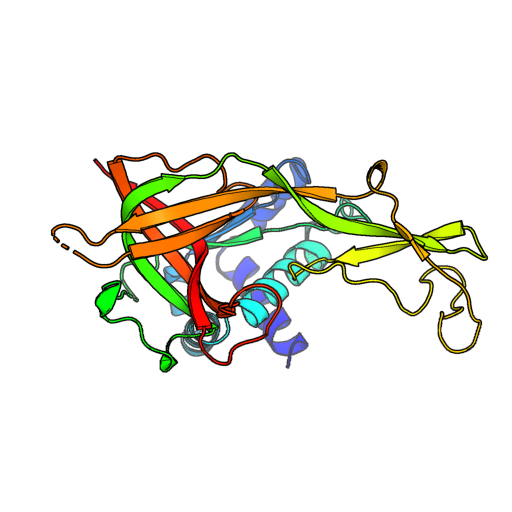10.72 133 LYS A N 1
ATOM 2101 C CA . LYS A 1 139 ? 51.829 55.662 24.996 1.00 15.08 133 LYS A CA 1
ATOM 2102 C C . LYS A 1 139 ? 51.831 55.110 26.413 1.00 15.15 133 LYS A C 1
ATOM 2103 O O . LYS A 1 139 ? 52.026 53.916 26.627 1.00 16.50 133 LYS A O 1
ATOM 2122 N N . LEU A 1 140 ? 51.616 55.994 27.377 1.00 15.43 134 LEU A N 1
ATOM 2123 C CA . LEU A 1 140 ? 51.542 55.609 28.776 1.00 13.23 134 LEU A CA 1
ATOM 2124 C C . LEU A 1 140 ? 50.368 54.655 28.979 1.00 17.75 134 LEU A C 1
ATOM 2125 O O . LEU A 1 140 ? 49.239 54.971 28.604 1.00 19.07 134 LEU A O 1
ATOM 2141 N N . LYS A 1 141 ? 50.634 53.488 29.562 1.00 16.28 135 LYS A N 1
ATOM 2142 C CA . LYS A 1 141 ? 49.598 52.471 29.733 1.00 15.78 135 LYS A CA 1
ATOM 2143 C C . LYS A 1 141 ? 49.288 52.239 31.204 1.00 20.85 135 LYS A C 1
ATOM 2144 O O . LYS A 1 141 ? 48.135 52.334 31.627 1.00 24.01 135 LYS A O 1
ATOM 2163 N N . ASN A 1 142 ? 50.314 51.915 31.983 1.00 14.84 136 ASN A N 1
ATOM 2164 C CA . ASN A 1 142 ? 50.159 51.839 33.429 1.00 14.29 136 ASN A CA 1
ATOM 2165 C C . ASN A 1 142 ? 51.048 52.895 34.068 1.00 16.37 136 ASN A C 1
ATOM 2166 O O . ASN A 1 142 ? 52.271 52.757 34.091 1.00 17.44 136 ASN A O 1
ATOM 2177 N N . ALA A 1 143 ? 50.424 53.955 34.569 1.00 18.32 137 ALA A N 1
ATOM 2178 C CA . ALA A 1 143 ? 51.155 55.126 35.045 1.00 15.74 137 ALA A CA 1
ATOM 2179 C C . ALA A 1 143 ? 51.449 55.054 36.536 1.00 15.21 137 ALA A C 1
ATOM 2180 O O . ALA A 1 143 ? 50.548 54.851 37.347 1.00 19.68 137 ALA A O 1
ATOM 2187 N N . ALA A 1 144 ? 52.717 55.249 36.889 1.00 19.11 138 ALA A N 1
ATOM 2188 C CA . ALA A 1 144 ? 53.137 55.302 38.284 1.00 24.28 138 ALA A CA 1
ATOM 2189 C C . ALA A 1 144 ? 53.012 56.724 38.823 1.00 23.38 138 ALA A C 1
ATOM 2190 O O . ALA A 1 144 ? 53.558 57.658 38.244 1.00 17.94 138 ALA A O 1
ATOM 2197 N N . PHE A 1 145 ? 52.300 56.879 39.936 1.00 17.03 139 PHE A N 1
ATOM 2198 C CA . PHE A 1 145 ? 52.150 58.179 40.582 1.00 20.82 139 PHE A CA 1
ATOM 2199 C C . PHE A 1 145 ? 52.706 58.145 42.001 1.00 26.55 139 PHE A C 1
ATOM 2200 O O . PHE A 1 145 ? 52.346 57.278 42.795 1.00 25.78 139 PHE A O 1
ATOM 2217 N N . GLU A 1 146 ? 53.577 59.097 42.321 1.00 22.18 140 GLU A N 1
ATOM 2218 C CA . GLU A 1 146 ? 54.187 59.150 43.645 1.00 18.56 140 GLU A CA 1
ATOM 2219 C C . GLU A 1 146 ? 53.432 60.096 44.573 1.00 24.04 140 GLU A C 1
ATOM 2220 O O . GLU A 1 146 ? 53.210 61.264 44.244 1.00 24.55 140 GLU A O 1
ATOM 2232 N N . CYS A 1 147 ? 53.041 59.577 45.734 1.00 24.69 141 CYS A N 1
ATOM 2233 C CA . CYS A 1 147 ? 52.290 60.344 46.723 1.00 28.51 141 CYS A CA 1
ATOM 2234 C C . CYS A 1 147 ? 53.172 61.397 47.384 1.00 24.03 141 CYS A C 1
ATOM 2235 O O . CYS A 1 147 ? 54.272 61.095 47.840 1.00 29.82 141 CYS A O 1
ATOM 2242 N N . SER A 1 148 ? 52.685 62.632 47.440 1.00 27.47 142 SER A N 1
ATOM 2243 C CA . SER A 1 148 ? 53.454 63.721 48.034 1.00 34.97 142 SER A CA 1
ATOM 2244 C C . SER A 1 148 ? 53.665 63.517 49.533 1.00 40.50 142 SER A C 1
ATOM 2245 O O . SER A 1 148 ? 54.565 64.114 50.125 1.00 41.18 142 SER A O 1
ATOM 2253 N N . SER A 1 149 ? 52.843 62.669 50.143 1.00 38.75 143 SER A N 1
ATOM 2254 C CA . SER A 1 149 ? 52.913 62.447 51.584 1.00 37.18 143 SER A CA 1
ATOM 2255 C C . SER A 1 149 ? 53.820 61.272 51.953 1.00 42.94 143 SER A C 1
ATOM 2256 O O . SER A 1 149 ? 54.842 61.458 52.613 1.00 45.09 143 SER A O 1
ATOM 2264 N N . CYS A 1 150 ? 53.447 60.068 51.529 1.00 37.93 144 CYS A N 1
ATOM 2265 C CA . CYS A 1 150 ? 54.193 58.865 51.893 1.00 37.99 144 CYS A CA 1
ATOM 2266 C C . CYS A 1 150 ? 55.198 58.460 50.816 1.00 35.21 144 CYS A C 1
ATOM 2267 O O . CYS A 1 150 ? 56.008 57.556 51.024 1.00 33.99 144 CYS A O 1
ATOM 2274 N N . HIS A 1 151 ? 55.134 59.124 49.666 1.00 38.71 145 HIS A N 1
ATOM 2275 C CA . HIS A 1 151 ? 56.043 58.846 48.556 1.00 35.64 145 HIS A CA 1
ATOM 2276 C C . HIS A 1 151 ? 55.891 57.425 48.015 1.00 32.34 145 HIS A C 1
ATOM 2277 O O . HIS A 1 151 ? 56.764 56.925 47.305 1.00 38.26 145 HIS A O 1
ATOM 2292 N N . GLY A 1 152 ? 54.777 56.781 48.344 1.00 27.28 146 GLY A N 1
ATOM 2293 C CA . GLY A 1 152 ? 54.467 55.476 47.793 1.00 26.93 146 GLY A CA 1
ATOM 2294 C C . GLY A 1 152 ? 53.937 55.616 46.380 1.00 24.45 146 GLY A C 1
ATOM 2295 O O . GLY A 1 152 ? 53.595 56.719 45.950 1.00 24.21 146 GLY A O 1
ATOM 2299 N N . LEU A 1 153 ? 53.858 54.502 45.661 1.00 31.96 147 LEU A N 1
ATOM 2300 C CA . LEU A 1 153 ? 53.431 54.524 44.267 1.00 27.32 147 LEU A C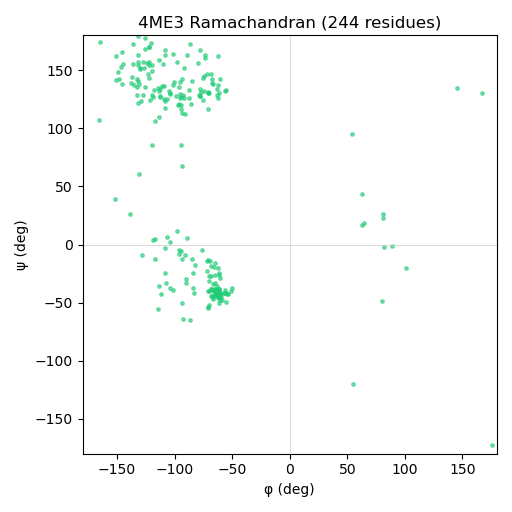A 1
ATOM 2301 C C . LEU A 1 153 ? 52.027 53.969 44.074 1.00 25.11 147 LEU A C 1
ATOM 2302 O O . LEU A 1 153 ? 51.729 52.844 44.469 1.00 27.13 147 LEU A O 1
ATOM 2318 N N . THR A 1 154 ? 51.173 54.776 43.455 1.00 21.55 148 THR A N 1
ATOM 2319 C CA . THR A 1 154 ? 49.850 54.344 43.035 1.00 21.16 148 THR A CA 1
ATOM 2320 C C . THR A 1 154 ? 49.843 54.237 41.519 1.00 24.48 148 THR A C 1
ATOM 2321 O O . THR A 1 154 ? 50.147 55.206 40.822 1.00 24.50 148 THR A O 1
ATOM 2332 N N . TYR A 1 155 ? 49.506 53.062 41.004 1.00 21.38 149 TYR A N 1
ATOM 2333 C CA . TYR A 1 155 ? 49.456 52.863 39.564 1.00 20.40 149 TYR A CA 1
ATOM 2334 C C . TYR A 1 155 ? 48.036 53.043 39.045 1.00 26.19 149 TYR A C 1
ATOM 2335 O O . TYR A 1 155 ? 47.080 52.557 39.645 1.00 22.17 149 TYR A O 1
ATOM 2353 N N . VAL A 1 156 ? 47.904 53.759 37.934 1.00 22.02 150 VAL A N 1
ATOM 2354 C CA . VAL A 1 156 ? 46.604 53.982 37.314 1.00 19.96 150 VAL A CA 1
ATOM 2355 C C . VAL A 1 156 ? 46.667 53.626 35.836 1.00 27.87 150 VAL A C 1
ATOM 2356 O O . VAL A 1 156 ? 47.486 54.168 35.095 1.00 22.57 150 VAL A O 1
ATOM 2369 N N . GLU A 1 157 ? 45.802 52.711 35.412 1.00 23.62 151 GLU A N 1
ATOM 2370 C CA . GLU A 1 157 ? 45.724 52.338 34.007 1.00 18.01 151 GLU A CA 1
ATOM 2371 C C . GLU A 1 157 ? 45.217 53.517 33.188 1.00 21.30 151 GLU A C 1
ATOM 2372 O O . GLU A 1 157 ? 44.298 54.224 33.604 1.00 24.56 151 GLU A O 1
ATOM 2384 N N . GLN A 1 158 ? 45.822 53.722 32.023 1.00 22.27 152 GLN A N 1
ATOM 2385 C CA . GLN A 1 158 ? 45.452 54.823 31.146 1.00 25.37 152 GLN A CA 1
ATOM 2386 C C . GLN A 1 158 ? 44.624 54.308 29.975 1.00 24.14 152 GLN A C 1
ATOM 2387 O O . GLN A 1 158 ? 44.994 53.336 29.321 1.00 25.28 152 GLN A O 1
ATOM 2401 N N . THR A 1 159 ? 43.496 54.961 29.724 1.00 31.07 153 THR A N 1
ATOM 2402 C CA . THR A 1 159 ? 42.593 54.539 28.661 1.00 35.97 153 THR A CA 1
ATOM 2403 C C . THR A 1 159 ? 42.229 55.680 27.714 1.00 34.61 153 THR A C 1
ATOM 2404 O O . THR A 1 159 ? 41.624 55.450 26.668 1.00 38.14 153 THR A O 1
ATOM 2415 N N . GLU A 1 160 ? 42.604 56.904 28.074 1.00 35.42 154 GLU A N 1
ATOM 2416 C CA . GLU A 1 160 ? 42.237 58.074 27.287 1.00 42.01 154 GLU A CA 1
ATOM 2417 C C . GLU A 1 160 ? 43.469 58.849 26.838 1.00 41.70 154 GLU A C 1
ATOM 2418 O O . GLU A 1 160 ? 44.583 58.586 27.291 1.00 31.60 154 GLU A O 1
ATOM 2430 N N . ASN A 1 161 ? 43.259 59.807 25.941 1.00 41.01 155 ASN A N 1
ATOM 2431 C CA . ASN A 1 161 ? 44.344 60.640 25.442 1.00 36.60 155 ASN A CA 1
ATOM 2432 C C . ASN A 1 161 ? 44.854 61.591 26.516 1.00 39.37 155 ASN A C 1
ATOM 2433 O O . ASN A 1 161 ? 46.013 62.004 26.489 1.00 30.44 155 ASN A O 1
ATOM 2444 N N . ARG A 1 162 ? 43.980 61.938 27.458 1.00 34.22 156 ARG A N 1
ATOM 2445 C CA . ARG A 1 162 ? 44.363 62.779 28.585 1.00 31.03 156 ARG A CA 1
ATOM 2446 C C . ARG A 1 162 ? 44.756 61.906 29.774 1.00 22.64 156 ARG A C 1
ATOM 2447 O O . ARG A 1 162 ? 44.151 60.866 30.015 1.00 26.78 156 ARG A O 1
ATOM 2468 N N . LEU A 1 163 ? 45.772 62.342 30.511 1.00 31.92 157 LEU A N 1
ATOM 2469 C CA . LEU A 1 163 ? 46.278 61.589 31.654 1.00 26.88 157 LEU A CA 1
ATOM 2470 C C . LEU A 1 163 ? 45.227 61.442 32.751 1.00 32.85 157 LEU A C 1
ATOM 2471 O O . LEU A 1 163 ? 44.628 62.425 33.183 1.00 34.84 157 LEU A O 1
ATOM 2487 N N . SER A 1 164 ? 45.009 60.208 33.197 1.00 28.50 158 SER A N 1
ATOM 2488 C CA . SER A 1 164 ? 44.132 59.940 34.331 1.00 28.02 158 SER A CA 1
ATOM 2489 C C . SER A 1 164 ? 44.958 59.872 35.611 1.00 30.22 158 SER A C 1
ATOM 2490 O O . SER A 1 164 ? 45.819 59.005 35.753 1.00 27.28 158 SER A O 1
ATOM 2498 N N . GLU A 1 165 ? 44.699 60.792 36.536 1.00 31.53 159 GLU A N 1
ATOM 2499 C CA . GLU A 1 165 ? 45.435 60.835 37.794 1.00 29.46 159 GLU A CA 1
ATOM 2500 C C . GLU A 1 165 ? 44.647 60.139 38.899 1.00 36.77 159 GLU A C 1
ATOM 2501 O O . GLU A 1 165 ? 43.427 60.014 38.809 1.00 30.07 159 GLU A O 1
ATOM 2513 N N . PRO A 1 166 ? 45.345 59.672 39.945 1.00 26.79 160 PRO A N 1
ATOM 2514 C CA . PRO A 1 166 ? 44.639 59.090 41.090 1.00 31.59 160 PRO A CA 1
ATOM 2515 C C . PRO A 1 166 ? 44.079 60.160 42.020 1.00 31.25 160 PRO A C 1
ATOM 2516 O O . PRO A 1 166 ? 44.578 61.284 42.043 1.00 36.04 160 PRO A O 1
ATOM 2527 N N . GLN A 1 167 ? 43.049 59.804 42.778 1.00 31.99 161 GLN A N 1
ATOM 2528 C CA . GLN A 1 167 ? 42.464 60.718 43.749 1.00 36.99 161 GLN A CA 1
ATOM 2529 C C . GLN A 1 167 ? 42.954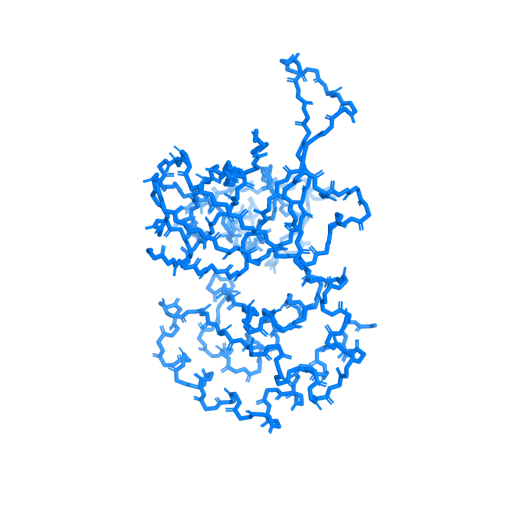 60.372 45.151 1.00 33.45 161 GLN A C 1
ATOM 2530 O O . GLN A 1 167 ? 43.234 61.258 45.959 1.00 38.18 161 GLN A O 1
ATOM 2544 N N . VAL A 1 168 ? 43.057 59.076 45.426 1.00 29.82 162 VAL A N 1
ATOM 2545 C CA . VAL A 1 168 ? 43.474 58.587 46.736 1.00 25.30 162 VAL A CA 1
ATOM 2546 C C . VAL A 1 168 ? 44.718 57.711 46.614 1.00 25.78 162 VAL A C 1
ATOM 2547 O O . VAL A 1 168 ? 44.867 56.960 45.649 1.00 22.62 162 VAL A O 1
ATOM 2560 N N . CYS A 1 169 ? 45.606 57.810 47.598 1.00 25.82 163 CYS A N 1
ATOM 2561 C CA . CYS A 1 169 ? 46.841 57.033 47.608 1.00 24.26 163 CYS A CA 1
ATOM 2562 C C . CYS A 1 169 ? 46.570 55.584 48.013 1.00 24.79 163 CYS A C 1
ATOM 2563 O O . CYS A 1 169 ? 45.891 55.329 49.006 1.00 31.66 163 CYS A O 1
ATOM 2570 N N . ASP A 1 170 ? 47.101 54.640 47.241 1.00 26.05 164 ASP A N 1
ATOM 2571 C CA . ASP A 1 170 ? 46.913 53.219 47.526 1.00 32.54 164 ASP A CA 1
ATOM 2572 C C . ASP A 1 170 ? 47.707 52.760 48.743 1.00 36.41 164 ASP A C 1
ATOM 2573 O O . ASP A 1 170 ? 47.465 51.672 49.267 1.00 34.43 164 ASP A O 1
ATOM 2582 N N . HIS A 1 171 ? 48.653 53.579 49.192 1.00 32.63 165 HIS A N 1
ATOM 2583 C CA . HIS A 1 171 ? 49.547 53.172 50.272 1.00 39.75 165 HIS A CA 1
ATOM 2584 C C . HIS A 1 171 ? 49.211 53.805 51.622 1.00 34.84 165 HIS A C 1
ATOM 2585 O O . HIS A 1 171 ? 49.340 53.152 52.656 1.00 41.76 165 HIS A O 1
ATOM 2600 N N . CYS A 1 172 ? 48.788 55.067 51.621 1.00 32.79 166 CYS A N 1
ATOM 2601 C CA . CYS A 1 172 ? 48.502 55.761 52.878 1.00 26.40 166 CYS A CA 1
ATOM 2602 C C . CYS A 1 172 ? 47.036 56.181 53.026 1.00 27.66 166 CYS A C 1
ATOM 2603 O O . CYS A 1 172 ? 46.609 56.573 54.109 1.00 31.31 166 CYS A O 1
ATOM 2610 N N . GLY A 1 173 ? 46.270 56.108 51.943 1.00 29.66 167 GLY A N 1
ATOM 2611 C CA . GLY A 1 173 ? 44.838 56.340 52.018 1.00 34.45 167 GLY A CA 1
ATOM 2612 C C . GLY A 1 173 ? 44.400 57.795 52.016 1.00 34.07 167 GLY A C 1
ATOM 2613 O O . GLY A 1 173 ? 43.202 58.080 52.041 1.00 37.53 167 GLY A O 1
ATOM 2617 N N . LEU A 1 174 ? 45.353 58.720 51.993 1.00 28.33 168 LEU A N 1
ATOM 2618 C CA . LEU A 1 174 ? 45.020 60.137 51.900 1.00 34.71 168 LEU A CA 1
ATOM 2619 C C . LEU A 1 174 ? 44.553 60.456 50.483 1.00 36.40 168 LEU A C 1
ATOM 2620 O O . LEU A 1 174 ? 44.830 59.702 49.550 1.00 30.69 168 LEU A O 1
ATOM 2636 N N . SER A 1 175 ? 43.841 61.567 50.323 1.00 34.88 169 SER A N 1
ATOM 2637 C CA . SER A 1 175 ? 43.317 61.950 49.016 1.00 42.13 169 SER A CA 1
ATOM 2638 C C . SER A 1 175 ? 43.609 63.414 48.704 1.00 43.45 169 SER A C 1
ATOM 2639 O O . SER A 1 175 ? 43.933 64.201 49.595 1.00 39.47 169 SER A O 1
ATOM 2647 N N . ARG A 1 176 ? 43.493 63.772 47.430 1.00 51.43 170 ARG A N 1
ATOM 2648 C CA . ARG A 1 176 ? 43.744 65.141 46.998 1.00 58.91 170 ARG A CA 1
ATOM 2649 C C . ARG A 1 176 ? 42.677 66.092 47.529 1.00 58.46 170 ARG A C 1
ATOM 2650 O O . ARG A 1 176 ? 42.974 67.224 47.908 1.00 59.15 170 ARG A O 1
ATOM 2671 N N . GLY A 1 177 ? 41.436 65.620 47.559 1.00 54.28 171 GLY A N 1
ATOM 2672 C CA . GLY A 1 177 ? 40.311 66.457 47.933 1.00 56.51 171 GLY A CA 1
ATOM 2673 C C . GLY A 1 177 ? 40.288 66.830 49.402 1.00 56.78 171 GLY A C 1
ATOM 2674 O O . GLY A 1 177 ? 40.179 68.006 49.747 1.00 61.24 171 GLY A O 1
ATOM 2678 N N . LYS A 1 178 ? 40.392 65.829 50.270 1.00 58.24 172 LYS A N 1
ATOM 2679 C CA . LYS A 1 178 ? 40.255 66.051 51.706 1.00 58.11 172 LYS A CA 1
ATOM 2680 C C . LYS A 1 178 ? 41.591 66.359 52.379 1.00 58.04 172 LYS A C 1
ATOM 2681 O O . LYS A 1 178 ? 41.640 67.125 53.340 1.00 55.93 172 LYS A O 1
ATOM 2700 N N . ASP A 1 179 ? 42.670 65.769 51.872 1.00 51.75 173 ASP A N 1
ATOM 2701 C CA . ASP A 1 179 ? 43.980 65.919 52.501 1.00 45.03 173 ASP A CA 1
ATOM 2702 C C . ASP A 1 179 ? 44.938 66.799 51.695 1.00 49.33 173 ASP A C 1
ATOM 2703 O O . ASP A 1 179 ? 46.062 67.057 52.128 1.00 50.01 173 ASP A O 1
ATOM 2712 N N . LYS A 1 180 ? 44.496 67.247 50.524 1.00 49.89 174 LYS A N 1
ATOM 2713 C CA . LYS A 1 180 ? 45.243 68.232 49.746 1.00 54.13 174 LYS A CA 1
ATOM 2714 C C . LYS A 1 180 ? 46.597 67.727 49.248 1.00 54.94 174 LYS A C 1
ATOM 2715 O O . LYS A 1 180 ? 47.457 68.527 48.881 1.00 51.82 174 LYS A O 1
ATOM 2734 N N . ILE A 1 181 ? 46.793 66.412 49.232 1.00 43.33 175 ILE A N 1
ATOM 2735 C CA . ILE A 1 181 ? 48.035 65.849 48.709 1.00 38.56 175 ILE A CA 1
ATOM 2736 C C . ILE A 1 181 ? 48.042 65.949 47.189 1.00 41.65 175 ILE A C 1
ATOM 2737 O O . ILE A 1 181 ? 46.998 66.154 46.570 1.00 43.69 175 ILE A O 1
ATOM 2753 N N . PHE A 1 182 ? 49.221 65.809 46.590 1.00 42.44 176 PHE A N 1
ATOM 2754 C CA . PHE A 1 182 ? 49.341 65.817 45.136 1.00 41.77 176 PHE A CA 1
ATOM 2755 C C . PHE A 1 182 ? 50.185 64.640 44.656 1.00 36.07 176 PHE A C 1
ATOM 2756 O O . PHE A 1 182 ? 51.023 64.118 45.394 1.00 37.20 176 PHE A O 1
ATOM 2773 N N . PHE A 1 183 ? 49.956 64.226 43.414 1.0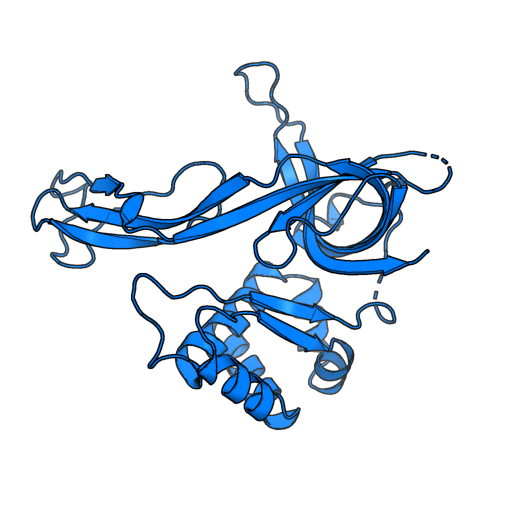0 28.84 177 PHE A N 1
ATOM 2774 C CA . PHE A 1 183 ? 50.648 63.074 42.850 1.00 27.77 177 PHE A CA 1
ATOM 2775 C C . PHE A 1 183 ? 51.622 63.480 41.748 1.00 28.85 177 PHE A C 1
ATOM 2776 O O . PHE A 1 183 ? 51.301 64.306 40.894 1.00 31.28 177 PHE A O 1
ATOM 2793 N N . LYS A 1 184 ? 52.811 62.890 41.781 1.00 26.42 178 LYS A N 1
ATOM 2794 C CA . LYS A 1 184 ? 53.844 63.162 40.788 1.00 23.20 178 LYS A CA 1
ATOM 2795 C C . LYS A 1 184 ? 54.012 61.967 39.858 1.00 24.08 178 LYS A C 1
ATOM 2796 O O . LYS A 1 184 ? 54.375 60.883 40.300 1.00 21.51 178 LYS A O 1
ATOM 2815 N N . LEU A 1 185 ? 53.748 62.171 38.570 1.00 26.64 179 LEU A N 1
ATOM 2816 C CA . LEU A 1 185 ? 53.921 61.119 37.575 1.00 21.73 179 LEU A CA 1
ATOM 2817 C C . LEU A 1 185 ? 55.391 60.713 37.479 1.00 29.26 179 LEU A C 1
ATOM 2818 O O . LEU A 1 185 ? 56.279 61.565 37.419 1.00 24.06 179 LEU A O 1
ATOM 2834 N N . ARG A 1 186 ? 55.636 59.406 37.471 1.00 23.27 180 ARG A N 1
ATOM 2835 C CA . ARG A 1 186 ? 56.987 58.863 37.382 1.00 24.89 180 ARG A CA 1
ATOM 2836 C C . ARG A 1 186 ? 57.117 57.994 36.133 1.00 22.30 180 ARG A C 1
ATOM 2837 O O . ARG A 1 186 ? 56.943 56.777 36.199 1.00 18.19 180 ARG A O 1
ATOM 2858 N N . PRO A 1 187 ? 57.432 58.617 34.990 1.00 20.12 181 PRO A N 1
ATOM 2859 C CA . PRO A 1 187 ? 57.488 57.900 33.710 1.00 18.28 181 PRO A CA 1
ATOM 2860 C C . PRO A 1 187 ? 58.445 56.708 33.716 1.00 25.93 181 PRO A C 1
ATOM 2861 O O . PRO A 1 187 ? 58.134 55.666 33.140 1.00 21.13 181 PRO A O 1
ATOM 2872 N N . ASN A 1 188 ? 59.597 56.848 34.361 1.00 25.85 182 ASN A N 1
ATOM 2873 C CA . ASN A 1 188 ? 60.593 55.783 34.338 1.00 26.84 182 ASN A CA 1
ATOM 2874 C C . ASN A 1 188 ? 60.162 54.541 35.121 1.00 28.56 182 ASN A C 1
ATOM 2875 O O . ASN A 1 188 ? 60.757 53.476 34.970 1.00 25.52 182 ASN A O 1
ATOM 2886 N N . LEU A 1 189 ? 59.126 54.680 35.945 1.00 19.01 183 LEU A N 1
ATOM 2887 C CA . LEU A 1 189 ? 58.584 53.555 36.703 1.00 18.75 183 LEU A CA 1
ATOM 2888 C C . LEU A 1 189 ? 57.244 53.097 36.130 1.00 22.73 183 LEU A C 1
ATOM 2889 O O . LEU A 1 189 ? 56.566 52.244 36.708 1.00 17.24 183 LEU A O 1
ATOM 2905 N N . SER A 1 190 ? 56.868 53.673 34.996 1.00 20.18 184 SER A N 1
ATOM 2906 C CA . SER A 1 190 ? 55.592 53.373 34.370 1.00 17.54 184 SER A CA 1
ATOM 2907 C C . SER A 1 190 ? 55.786 52.408 33.209 1.00 18.06 184 SER A C 1
ATOM 2908 O O . SER A 1 190 ? 56.904 52.213 32.728 1.00 20.55 184 SER A O 1
ATOM 2916 N N . GLU A 1 191 ? 54.691 51.806 32.762 1.00 15.40 185 GLU A N 1
ATOM 2917 C CA . GLU A 1 191 ? 54.727 50.931 31.600 1.00 14.53 185 GLU A CA 1
ATOM 2918 C C . GLU A 1 191 ? 54.140 51.625 30.380 1.00 13.38 185 GLU A C 1
ATOM 2919 O O . GLU A 1 191 ? 53.044 52.174 30.436 1.00 15.62 185 GLU A O 1
ATOM 2931 N N . PHE A 1 192 ? 54.888 51.597 29.283 1.00 11.82 186 PHE A N 1
ATOM 2932 C CA . PHE A 1 192 ? 54.429 52.136 28.009 1.00 10.57 186 PHE A CA 1
ATOM 2933 C C . PHE A 1 192 ? 54.174 51.015 27.017 1.00 14.95 186 PHE A C 1
ATOM 2934 O O . PHE A 1 192 ? 54.768 49.935 27.114 1.00 14.02 186 PHE A O 1
ATOM 2951 N N . ILE A 1 193 ? 53.303 51.280 26.049 1.00 11.64 187 ILE A N 1
ATOM 2952 C CA . ILE A 1 193 ? 53.087 50.362 24.943 1.00 10.73 187 ILE A CA 1
ATOM 2953 C C . ILE A 1 193 ? 53.251 51.093 23.614 1.00 11.91 187 ILE A C 1
ATOM 2954 O O . ILE A 1 193 ? 53.036 52.305 23.529 1.00 12.10 187 ILE A O 1
ATOM 2970 N N . ASP A 1 194 ? 53.645 50.347 22.589 1.00 9.31 188 ASP A N 1
ATOM 2971 C CA . ASP A 1 194 ? 53.749 50.865 21.236 1.00 9.72 188 ASP A CA 1
ATOM 2972 C C . ASP A 1 194 ? 52.366 51.188 20.701 1.00 12.95 188 ASP A C 1
ATOM 2973 O O . ASP A 1 194 ? 51.407 50.454 20.955 1.00 14.01 188 ASP A O 1
ATOM 2982 N N . VAL A 1 195 ? 52.275 52.277 19.951 1.00 12.44 189 VAL A N 1
ATOM 2983 C CA . VAL A 1 195 ? 51.039 52.647 19.269 1.00 11.71 189 VAL A CA 1
ATOM 2984 C C . VAL A 1 195 ? 51.377 53.113 17.864 1.00 14.29 189 VAL A C 1
ATOM 2985 O O . VAL A 1 195 ? 52.413 53.738 17.635 1.00 14.30 189 VAL A O 1
ATOM 2998 N N . GLN A 1 196 ? 50.501 52.803 16.919 1.00 11.17 190 GLN A N 1
ATOM 2999 C CA . GLN A 1 196 ? 50.669 53.268 15.555 1.00 11.86 190 GLN A CA 1
ATOM 3000 C C . GLN A 1 196 ? 49.288 53.519 14.975 1.00 14.87 190 GLN A C 1
ATOM 3001 O O . GLN A 1 196 ? 48.368 52.738 15.208 1.00 12.89 190 GLN A O 1
ATOM 3015 N N . LYS A 1 197 ? 49.137 54.613 14.240 1.00 11.31 191 LYS A N 1
ATOM 3016 C CA . LYS A 1 197 ? 47.891 54.859 13.525 1.00 10.06 191 LYS A CA 1
ATOM 3017 C C . LYS A 1 197 ? 48.093 54.509 12.064 1.00 14.68 191 LYS A C 1
ATOM 3018 O O . LYS A 1 197 ? 49.126 54.830 11.473 1.00 14.80 191 LYS A O 1
ATOM 3037 N N . VAL A 1 198 ? 47.097 53.843 11.493 1.00 8.65 192 VAL A N 1
ATOM 3038 C CA . VAL A 1 198 ? 47.150 53.378 10.122 1.00 9.35 192 VAL A CA 1
ATOM 3039 C C . VAL A 1 198 ? 45.861 53.766 9.411 1.00 15.73 192 VAL A C 1
ATOM 3040 O O . VAL A 1 198 ? 44.770 53.396 9.844 1.00 15.88 192 VAL A O 1
ATOM 3053 N N . GLU A 1 199 ? 45.982 54.520 8.328 1.00 11.38 193 GLU A N 1
ATOM 3054 C CA . GLU A 1 199 ? 44.806 54.887 7.547 1.00 10.98 193 GLU A CA 1
ATOM 3055 C C . GLU A 1 199 ? 44.612 53.915 6.399 1.00 12.39 193 GLU A C 1
ATOM 3056 O O . GLU A 1 199 ? 45.530 53.683 5.619 1.00 12.68 193 GLU A O 1
ATOM 3068 N N . ILE A 1 200 ? 43.417 53.339 6.301 1.00 10.54 194 ILE A N 1
ATOM 3069 C CA . ILE A 1 200 ? 43.090 52.469 5.180 1.00 9.52 194 ILE A CA 1
ATOM 3070 C C . ILE A 1 200 ? 42.004 53.097 4.309 1.00 10.49 194 ILE A C 1
ATOM 3071 O O . ILE A 1 200 ? 41.257 53.962 4.755 1.00 14.13 194 ILE A O 1
ATOM 3087 N N . GLN A 1 201 ? 41.927 52.645 3.066 1.00 14.11 195 GLN A N 1
ATOM 3088 C CA . GLN A 1 201 ? 40.949 53.163 2.121 1.00 15.10 195 GLN A CA 1
ATOM 3089 C C . GLN A 1 201 ? 40.207 52.015 1.457 1.00 13.92 195 GLN A C 1
ATOM 3090 O O . GLN A 1 201 ? 40.750 50.924 1.298 1.00 15.28 195 GLN A O 1
ATOM 3104 N N . GLU A 1 202 ? 38.962 52.263 1.065 1.00 13.87 196 GLU A N 1
ATOM 3105 C CA . GLU A 1 202 ? 38.178 51.254 0.372 1.00 20.69 196 GLU A CA 1
ATOM 3106 C C . GLU A 1 202 ? 38.877 50.864 -0.921 1.00 21.06 196 GLU A C 1
ATOM 3107 O O . GLU A 1 202 ? 39.462 51.710 -1.593 1.00 24.17 196 GLU A O 1
ATOM 3119 N N . ASP A 1 203 ? 38.818 49.579 -1.254 1.00 21.33 197 ASP A N 1
ATOM 3120 C CA . ASP A 1 203 ? 39.377 49.079 -2.502 1.00 26.23 197 ASP A CA 1
ATOM 3121 C C . ASP A 1 203 ? 38.509 49.552 -3.664 1.00 31.13 197 ASP A C 1
ATOM 3122 O O . ASP A 1 203 ? 37.342 49.179 -3.754 1.00 30.85 197 ASP A O 1
ATOM 3131 N N . PRO A 1 204 ? 39.076 50.377 -4.558 1.00 33.48 198 PRO A N 1
ATOM 3132 C CA . PRO A 1 204 ? 38.313 50.908 -5.694 1.00 46.89 198 PRO A CA 1
ATOM 3133 C C . PRO A 1 204 ? 37.698 49.804 -6.549 1.00 43.11 198 PRO A C 1
ATOM 3134 O O . PRO A 1 204 ? 36.475 49.764 -6.681 1.00 53.43 198 PRO A O 1
ATOM 3145 N N . PRO A 1 213 ? 36.384 56.400 -3.005 1.00 36.18 207 PRO A N 1
ATOM 3146 C CA . PRO A 1 213 ? 36.670 55.459 -1.914 1.00 20.74 207 PRO A CA 1
ATOM 3147 C C . PRO A 1 213 ? 36.910 56.186 -0.597 1.00 18.89 207 PRO A C 1
ATOM 3148 O O . PRO A 1 213 ? 37.709 57.118 -0.550 1.00 25.24 207 PRO A O 1
ATOM 3159 N N . GLN A 1 214 ? 36.232 55.758 0.462 1.00 20.72 208 GLN A N 1
ATOM 3160 C CA . GLN A 1 214 ? 36.340 56.427 1.755 1.00 16.89 208 GLN A CA 1
ATOM 3161 C C . GLN A 1 214 ? 37.478 55.840 2.586 1.00 16.40 208 GLN A C 1
ATOM 3162 O O . GLN A 1 214 ? 37.972 54.751 2.298 1.00 18.65 208 GLN A O 1
ATOM 3176 N N . ARG A 1 215 ? 37.890 56.574 3.613 1.00 16.24 209 ARG A N 1
ATOM 3177 C CA . ARG A 1 215 ? 39.015 56.162 4.443 1.00 16.37 209 ARG A CA 1
ATOM 3178 C C . ARG A 1 215 ? 38.623 56.088 5.909 1.00 19.46 209 ARG A C 1
ATOM 3179 O O . ARG A 1 215 ? 37.662 56.721 6.343 1.00 15.40 209 ARG A O 1
ATOM 3200 N N . ILE A 1 216 ? 39.365 55.293 6.670 1.00 10.23 210 ILE A N 1
ATOM 3201 C CA . ILE A 1 216 ? 39.194 55.258 8.110 1.00 11.42 210 ILE A CA 1
ATOM 3202 C C . ILE A 1 216 ? 40.531 54.940 8.753 1.00 12.01 210 ILE A C 1
ATOM 3203 O O . ILE A 1 216 ? 41.358 54.249 8.162 1.00 13.52 210 ILE A O 1
ATOM 3219 N N . THR A 1 217 ? 40.744 55.465 9.953 1.00 10.24 211 THR A N 1
ATOM 3220 C CA . THR A 1 217 ? 41.984 55.222 10.677 1.00 11.70 211 THR A CA 1
ATOM 3221 C C . THR A 1 217 ? 41.832 54.075 11.655 1.00 13.34 211 THR A C 1
ATOM 3222 O O . THR A 1 217 ? 40.807 53.937 12.322 1.00 11.49 211 THR A O 1
ATOM 3233 N N . ILE A 1 218 ? 42.874 53.257 11.724 1.00 12.46 212 ILE A N 1
ATOM 3234 C CA . ILE A 1 218 ? 42.927 52.132 12.633 1.00 10.68 212 ILE A CA 1
ATOM 3235 C C . ILE A 1 218 ? 44.010 52.428 13.652 1.00 13.95 212 ILE A C 1
ATOM 3236 O O . ILE A 1 218 ? 45.101 52.876 13.290 1.00 11.42 212 ILE A O 1
ATOM 3252 N N . ILE A 1 219 ? 43.700 52.205 14.923 1.00 12.01 213 ILE A N 1
ATOM 3253 C CA . ILE A 1 219 ? 44.695 52.297 15.980 1.00 10.76 213 ILE A CA 1
ATOM 3254 C C . ILE A 1 219 ? 45.201 50.890 16.265 1.00 12.70 213 ILE A C 1
ATOM 3255 O O . ILE A 1 219 ? 44.425 50.007 16.615 1.00 11.65 213 ILE A O 1
ATOM 3271 N N . THR A 1 220 ? 46.501 50.678 16.091 1.00 12.75 214 THR A N 1
ATOM 3272 C CA . THR A 1 220 ? 47.112 49.395 16.410 1.00 13.30 214 THR A CA 1
ATOM 3273 C C . THR A 1 220 ? 48.046 49.579 17.597 1.00 18.41 214 THR A C 1
ATOM 3274 O O . THR A 1 220 ? 48.901 50.461 17.585 1.00 14.25 214 THR A O 1
ATOM 3285 N N . GLU A 1 221 ? 47.874 48.757 18.627 1.00 13.10 215 GLU A N 1
ATOM 3286 C CA . GLU A 1 221 ? 48.650 48.916 19.851 1.00 12.60 215 GLU A CA 1
ATOM 3287 C C . GLU A 1 221 ? 49.439 47.666 20.202 1.00 11.75 215 GLU A C 1
ATOM 3288 O O . GLU A 1 221 ? 49.072 46.550 19.823 1.00 12.35 215 GLU A O 1
ATOM 3300 N N . ASP A 1 222 ? 50.527 47.879 20.937 1.00 13.42 216 ASP A N 1
ATOM 3301 C CA . ASP A 1 222 ? 51.334 46.801 21.496 1.00 12.05 216 ASP A CA 1
ATOM 3302 C C . ASP A 1 222 ? 51.784 45.822 20.407 1.00 13.63 216 ASP A C 1
ATOM 3303 O O . ASP A 1 222 ? 52.478 46.219 19.469 1.00 14.20 216 ASP A O 1
ATOM 3312 N N . ASP A 1 223 ? 51.397 44.555 20.525 1.00 14.22 217 ASP A N 1
ATOM 3313 C CA . ASP A 1 223 ? 51.838 43.526 19.589 1.00 15.57 217 ASP A CA 1
ATOM 3314 C C . ASP A 1 223 ? 51.330 43.738 18.164 1.00 11.43 217 ASP A C 1
ATOM 3315 O O . ASP A 1 223 ? 51.843 43.127 17.226 1.00 12.33 217 ASP A O 1
ATOM 3324 N N . LEU A 1 224 ? 50.326 44.595 17.999 1.00 11.40 218 LEU A N 1
ATOM 3325 C CA . LEU A 1 224 ? 49.771 44.861 16.676 1.00 11.32 218 LEU A CA 1
ATOM 3326 C C . LEU A 1 224 ? 50.405 46.076 15.995 1.00 12.98 218 LEU A C 1
ATOM 3327 O O . LEU A 1 224 ? 50.209 46.286 14.801 1.00 10.10 218 LEU A O 1
ATOM 3343 N N . ALA A 1 225 ? 51.167 46.873 16.739 1.00 11.64 219 ALA A N 1
ATOM 3344 C CA . ALA A 1 225 ? 51.817 48.041 16.149 1.00 10.85 219 ALA A CA 1
ATOM 3345 C C . ALA A 1 225 ? 53.007 47.633 15.284 1.00 11.65 219 ALA A C 1
ATOM 3346 O O . ALA A 1 225 ? 53.704 46.671 15.591 1.00 11.82 219 ALA A O 1
ATOM 3353 N N . GLY A 1 226 ? 53.228 48.370 14.202 1.00 10.69 220 GLY A N 1
ATOM 3354 C CA . GLY A 1 226 ? 54.387 48.167 13.354 1.00 11.37 220 GLY A CA 1
ATOM 3355 C C . GLY A 1 226 ? 54.249 47.024 12.367 1.00 16.54 220 GLY A C 1
ATOM 3356 O O . GLY A 1 226 ? 55.251 46.495 11.895 1.00 19.37 220 GLY A O 1
ATOM 3360 N N . LEU A 1 227 ? 53.014 46.651 12.047 1.00 12.11 221 LEU A N 1
ATOM 3361 C CA . LEU A 1 227 ? 52.757 45.516 11.163 1.00 15.06 221 LEU A CA 1
ATOM 3362 C C . LEU A 1 227 ? 52.249 45.928 9.784 1.00 20.11 221 LEU A C 1
ATOM 3363 O O . LEU A 1 227 ? 52.404 45.182 8.819 1.00 18.61 221 LEU A O 1
ATOM 3379 N N . LEU A 1 228 ? 51.642 47.108 9.689 1.00 13.49 222 LEU A N 1
ATOM 3380 C CA . LEU A 1 228 ? 50.960 47.513 8.466 1.00 13.10 222 LEU A CA 1
ATOM 3381 C C . LEU A 1 228 ? 51.707 48.624 7.731 1.00 15.39 222 LEU A C 1
ATOM 3382 O O . LEU A 1 228 ? 52.176 49.587 8.344 1.00 17.89 222 LEU A O 1
ATOM 3398 N N . TYR A 1 229 ? 51.808 48.474 6.413 1.00 13.84 223 TYR A N 1
ATOM 3399 C CA . TYR A 1 229 ? 52.535 49.408 5.563 1.00 16.19 223 TYR A CA 1
ATOM 3400 C C . TYR A 1 229 ? 51.691 49.793 4.349 1.00 13.92 223 TYR A C 1
ATOM 3401 O O . TYR A 1 229 ? 50.787 49.053 3.953 1.00 16.19 223 TYR A O 1
ATOM 3419 N N . PRO A 1 230 ? 51.983 50.954 3.743 1.00 15.87 224 PRO A N 1
ATOM 3420 C CA . PRO A 1 230 ? 51.200 51.385 2.580 1.00 18.54 224 PRO A CA 1
ATOM 3421 C C . PRO A 1 230 ? 51.166 50.347 1.462 1.00 17.55 224 PRO A C 1
ATOM 3422 O O . PRO A 1 230 ? 52.202 49.798 1.091 1.00 18.85 224 PRO A O 1
ATOM 3433 N N . GLY A 1 231 ? 49.971 50.086 0.940 1.00 15.85 225 GLY A N 1
ATOM 3434 C CA . GLY A 1 231 ? 49.780 49.102 -0.107 1.00 19.50 225 GLY A CA 1
ATOM 3435 C C . GLY A 1 231 ? 49.248 47.779 0.416 1.00 17.61 225 GLY A C 1
ATOM 3436 O O . GLY A 1 231 ? 48.699 46.984 -0.347 1.00 17.04 225 GLY A O 1
ATOM 3440 N N . ASN A 1 232 ? 49.416 47.534 1.715 1.00 17.96 226 ASN A N 1
ATOM 3441 C CA . ASN A 1 232 ? 48.941 46.292 2.317 1.00 16.48 226 ASN A CA 1
ATOM 3442 C C . ASN A 1 232 ? 47.431 46.156 2.200 1.00 17.39 226 ASN A C 1
ATOM 3443 O O . ASN A 1 232 ? 46.694 47.110 2.430 1.00 16.10 226 ASN A O 1
ATOM 3454 N N . ARG A 1 233 ? 46.972 44.959 1.860 1.00 13.77 227 ARG A N 1
ATOM 3455 C CA . ARG A 1 233 ? 45.546 44.667 1.876 1.00 13.29 227 ARG A CA 1
ATOM 3456 C C . ARG A 1 233 ? 45.216 44.009 3.204 1.00 17.13 227 ARG A C 1
ATOM 3457 O O . ARG A 1 233 ? 45.778 42.970 3.539 1.00 15.60 227 ARG A O 1
ATOM 3478 N N . VAL A 1 234 ? 44.315 44.620 3.966 1.00 12.21 228 VAL A N 1
ATOM 3479 C CA . VAL A 1 234 ? 44.061 44.163 5.327 1.00 12.22 228 VAL A CA 1
ATOM 3480 C C . VAL A 1 234 ? 42.583 43.967 5.630 1.00 15.88 228 VAL A C 1
ATOM 3481 O O . VAL A 1 234 ? 41.717 44.602 5.027 1.00 14.23 228 VAL A O 1
ATOM 3494 N N . ILE A 1 235 ? 42.317 43.052 6.556 1.00 12.56 229 ILE A N 1
ATOM 3495 C CA . ILE A 1 235 ? 41.020 42.948 7.201 1.00 12.31 229 ILE A CA 1
ATOM 3496 C C . ILE A 1 235 ? 41.272 43.127 8.684 1.00 16.13 229 ILE A C 1
ATOM 3497 O O . ILE A 1 235 ? 42.076 42.402 9.276 1.00 12.55 229 ILE A O 1
ATOM 3513 N N . VAL A 1 236 ? 40.591 44.094 9.283 1.00 9.95 230 VAL A N 1
ATOM 3514 C CA . VAL A 1 236 ? 40.791 44.402 10.685 1.00 11.35 230 VAL A CA 1
ATOM 3515 C C . VAL A 1 236 ? 39.501 44.194 11.462 1.00 14.25 230 VAL A C 1
ATOM 3516 O O . VAL A 1 236 ? 38.449 44.707 11.086 1.00 13.05 230 VAL A O 1
ATOM 3529 N N . ASP A 1 237 ? 39.593 43.413 12.530 1.00 11.17 231 ASP A N 1
ATOM 3530 C CA . ASP A 1 237 ? 38.496 43.263 13.472 1.00 13.68 231 ASP A CA 1
ATOM 3531 C C . ASP A 1 237 ? 38.792 44.192 14.636 1.00 12.23 231 ASP A C 1
ATOM 3532 O O . ASP A 1 237 ? 39.882 44.152 15.200 1.00 13.71 231 ASP A O 1
ATOM 3541 N N . GLY A 1 238 ? 37.842 45.043 14.997 1.00 8.31 232 GLY A N 1
ATOM 3542 C CA . GLY A 1 238 ? 38.105 46.025 16.029 1.00 10.61 232 GLY A CA 1
ATOM 3543 C C . GLY A 1 238 ? 36.870 46.680 16.598 1.00 12.27 232 GLY A C 1
ATOM 3544 O O . GLY A 1 238 ? 35.754 46.446 16.134 1.00 13.83 232 GLY A O 1
ATOM 3548 N N . ILE A 1 239 ? 37.080 47.497 17.621 1.00 11.81 233 ILE A N 1
ATOM 3549 C CA . ILE A 1 239 ? 35.999 48.239 18.247 1.00 9.02 233 ILE A CA 1
ATOM 3550 C C . ILE A 1 239 ? 35.877 49.600 17.577 1.00 10.09 233 ILE A C 1
ATOM 3551 O O . ILE A 1 239 ? 36.853 50.351 17.479 1.00 9.46 233 ILE A O 1
ATOM 3567 N N . LEU A 1 240 ? 34.677 49.919 17.106 1.00 11.70 234 LEU A N 1
ATOM 3568 C CA . LEU A 1 240 ? 34.451 51.208 16.475 1.00 9.31 234 LEU A CA 1
ATOM 3569 C C . LEU A 1 240 ? 34.368 52.298 17.539 1.00 12.98 234 LEU A C 1
ATOM 3570 O O . LEU A 1 240 ? 33.565 52.218 18.468 1.00 13.85 234 LEU A O 1
ATOM 3586 N N . ARG A 1 241 ? 35.215 53.312 17.394 1.00 12.32 235 ARG A N 1
ATOM 3587 C CA . ARG A 1 241 ? 35.305 54.398 18.360 1.00 14.33 235 ARG A CA 1
ATOM 3588 C C . ARG A 1 241 ? 35.033 55.731 17.680 1.00 14.12 235 A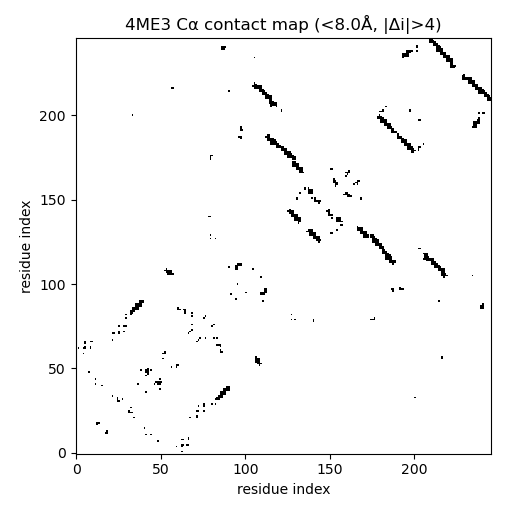RG A C 1
ATOM 3589 O O . ARG A 1 241 ? 34.962 55.804 16.457 1.00 15.66 235 ARG A O 1
ATOM 3610 N N . THR A 1 242 ? 34.885 56.782 18.480 1.00 15.19 236 THR A N 1
ATOM 3611 C CA . THR A 1 242 ? 34.669 58.123 17.952 1.00 12.65 236 THR A CA 1
ATOM 3612 C C . THR A 1 242 ? 35.731 59.084 18.468 1.00 19.62 236 THR A C 1
ATOM 3613 O O . THR A 1 242 ? 36.215 58.950 19.592 1.00 20.33 236 THR A O 1
ATOM 3624 N N . GLU A 1 243 ? 36.088 60.053 17.633 1.00 18.60 237 GLU A N 1
ATOM 3625 C CA . GLU A 1 243 ? 37.052 61.078 18.004 1.00 18.08 237 GLU A CA 1
ATOM 3626 C C . GLU A 1 243 ? 36.472 62.443 17.663 1.00 19.29 237 GLU A C 1
ATOM 3627 O O . GLU A 1 243 ? 35.874 62.624 16.605 1.00 18.06 237 GLU A O 1
ATOM 3639 N N . GLN A 1 244 ? 36.654 63.401 18.565 1.00 19.58 238 GLN A N 1
ATOM 3640 C CA . GLN A 1 244 ? 36.034 64.715 18.428 1.00 22.35 238 GLN A CA 1
ATOM 3641 C C . GLN A 1 244 ? 36.767 65.594 17.423 1.00 25.20 238 GLN A C 1
ATOM 3642 O O . GLN A 1 244 ? 37.993 65.683 17.446 1.00 25.21 238 GLN A O 1
ATOM 3656 N N . ARG A 1 245 ? 36.013 66.236 16.534 1.00 23.02 239 ARG A N 1
ATOM 3657 C CA . ARG A 1 245 ? 36.583 67.243 15.648 1.00 29.99 239 ARG A CA 1
ATOM 3658 C C . ARG A 1 245 ? 36.822 68.508 16.455 1.00 41.57 239 ARG A C 1
ATOM 3659 O O . ARG A 1 245 ? 36.028 68.850 17.333 1.00 29.02 239 ARG A O 1
ATOM 3680 N N . ARG A 1 246 ? 37.915 69.202 16.162 1.00 55.26 240 ARG A N 1
ATOM 3681 C CA . ARG A 1 246 ? 38.198 70.480 16.804 1.00 62.93 240 ARG A CA 1
ATOM 3682 C C . ARG A 1 246 ? 38.594 71.518 15.766 1.00 61.03 240 ARG A C 1
ATOM 3683 O O . ARG A 1 246 ? 39.471 71.275 14.939 1.00 63.51 240 ARG A O 1
ATOM 3704 N N . GLN A 1 247 ? 37.935 72.671 15.808 1.00 67.71 241 GLN A N 1
ATOM 3705 C CA . GLN A 1 247 ? 38.295 73.781 14.936 1.00 70.73 241 GLN A CA 1
ATOM 3706 C C . GLN A 1 247 ? 39.266 74.694 15.674 1.00 67.06 241 GLN A C 1
ATOM 3707 O O . GLN A 1 247 ? 38.938 75.833 16.007 1.00 72.17 241 GLN A O 1
ATOM 3721 N N . GLY A 1 248 ? 40.462 74.173 15.929 1.00 63.84 242 GLY A N 1
ATOM 3722 C CA . GLY A 1 248 ? 41.476 74.897 16.672 1.00 60.22 242 GLY A CA 1
ATOM 3723 C C . GLY A 1 248 ? 40.961 75.385 18.012 1.00 65.29 242 GLY A C 1
ATOM 3724 O O . GLY A 1 248 ? 40.340 76.444 18.091 1.00 67.05 242 GLY A O 1
ATOM 3728 N N . ASN A 1 249 ? 41.212 74.600 19.058 1.00 78.21 243 ASN A N 1
ATOM 3729 C CA . ASN A 1 249 ? 40.823 74.945 20.427 1.00 81.46 243 ASN A CA 1
ATOM 3730 C C . ASN A 1 249 ? 39.353 74.667 20.738 1.00 75.59 243 ASN A C 1
ATOM 3731 O O . ASN A 1 249 ? 39.036 74.049 21.753 1.00 70.99 243 ASN A O 1
ATOM 3742 N N . ILE A 1 250 ? 38.460 75.122 19.865 1.00 55.02 244 ILE A N 1
ATOM 3743 C CA . ILE A 1 250 ? 37.027 75.047 20.129 1.00 54.24 244 ILE A CA 1
ATOM 3744 C C . ILE A 1 250 ? 36.480 73.627 19.975 1.00 54.65 244 ILE A C 1
ATOM 3745 O O . ILE A 1 250 ? 36.760 72.952 18.982 1.00 41.11 244 ILE A O 1
ATOM 3761 N N . PRO A 1 251 ? 35.691 73.173 20.965 1.00 55.24 245 PRO A N 1
ATOM 3762 C CA . PRO A 1 251 ? 35.067 71.846 20.944 1.00 52.50 245 PRO A CA 1
ATOM 3763 C C . PRO A 1 251 ? 33.842 71.806 20.035 1.00 37.43 245 PRO A C 1
ATOM 3764 O O . PRO A 1 251 ? 32.949 72.642 20.171 1.00 36.67 245 PRO A O 1
ATOM 3775 N N . LEU A 1 252 ? 33.802 70.843 19.120 1.00 34.86 246 LEU A N 1
ATOM 3776 C CA . LEU A 1 252 ? 32.674 70.711 18.206 1.00 24.25 246 LEU A CA 1
ATOM 3777 C C . LEU A 1 252 ? 31.830 69.492 18.555 1.00 22.10 246 LEU A C 1
ATOM 3778 O O . LEU A 1 252 ? 32.276 68.602 19.274 1.00 22.86 246 LEU A O 1
ATOM 3794 N N . THR A 1 253 ? 30.609 69.458 18.036 1.00 21.44 247 THR A N 1
ATOM 3795 C CA . THR A 1 253 ? 29.740 68.302 18.219 1.00 18.54 247 THR A CA 1
ATOM 3796 C C . THR A 1 253 ? 29.919 67.309 17.073 1.00 22.73 247 THR A C 1
ATOM 3797 O O . THR A 1 253 ? 29.391 66.200 17.119 1.00 18.20 247 THR A O 1
ATOM 3808 N N . GLU A 1 254 ? 30.658 67.710 16.042 1.00 19.40 248 GLU A N 1
ATOM 3809 C CA . GLU A 1 254 ? 30.982 66.796 14.951 1.00 18.27 248 GLU A CA 1
ATOM 3810 C C . GLU A 1 254 ? 32.118 65.873 15.366 1.00 19.91 248 GLU A C 1
ATOM 3811 O O . GLU A 1 254 ? 33.159 66.324 15.841 1.00 20.60 248 GLU A O 1
ATOM 3823 N N . PHE A 1 255 ? 31.909 64.574 15.183 1.00 19.42 249 PHE A N 1
ATOM 3824 C CA . PHE A 1 255 ? 32.924 63.580 15.487 1.00 16.74 249 PHE A CA 1
ATOM 3825 C C . PHE A 1 255 ? 33.246 62.805 14.216 1.00 14.68 249 PHE A C 1
ATOM 3826 O O . PHE A 1 255 ? 32.600 62.992 13.185 1.00 14.97 249 PHE A O 1
ATOM 3843 N N . PHE A 1 256 ? 34.254 61.946 14.286 1.00 16.67 250 PHE A N 1
ATOM 3844 C CA . PHE A 1 256 ? 34.492 60.978 13.223 1.00 13.83 250 PHE A CA 1
ATOM 3845 C C . PHE A 1 256 ? 34.804 59.634 13.863 1.00 13.12 250 PHE A C 1
ATOM 3846 O O . PHE A 1 256 ? 35.240 59.576 15.013 1.00 15.67 250 PHE A O 1
ATOM 3863 N N . THR A 1 257 ? 34.561 58.558 13.128 1.00 11.33 251 THR A N 1
ATOM 3864 C CA . THR A 1 257 ? 34.814 57.226 13.654 1.00 11.21 251 THR A CA 1
ATOM 3865 C C . THR A 1 257 ? 36.218 56.750 13.310 1.00 13.81 251 THR A C 1
ATOM 3866 O O . THR A 1 257 ? 36.797 57.158 12.300 1.00 13.61 251 THR A O 1
ATOM 3877 N N . TYR A 1 258 ? 36.753 55.886 14.166 1.00 12.66 252 TYR A N 1
ATOM 3878 C CA . TYR A 1 258 ? 37.998 55.185 13.893 1.00 12.18 252 TYR A CA 1
ATOM 3879 C C . TYR A 1 258 ? 37.893 53.796 14.504 1.00 11.12 252 TYR A C 1
ATOM 3880 O O . TYR A 1 258 ? 37.003 53.533 15.308 1.00 10.70 252 TYR A O 1
ATOM 3898 N N . LEU A 1 259 ? 38.793 52.902 14.117 1.00 11.14 253 LEU A N 1
ATOM 3899 C CA . LEU A 1 259 ? 38.711 51.524 14.568 1.00 9.12 253 LEU A CA 1
ATOM 3900 C C . LEU A 1 259 ? 39.877 51.193 15.481 1.00 15.40 253 LEU A C 1
ATOM 3901 O O . LEU A 1 259 ? 41.030 51.414 15.120 1.00 12.64 253 LEU A O 1
ATOM 3917 N N . TYR A 1 260 ? 39.565 50.678 16.667 1.00 10.28 254 TYR A N 1
ATOM 3918 C CA . TYR A 1 260 ? 40.578 50.172 17.582 1.00 11.74 254 TYR A CA 1
ATOM 3919 C C . TYR A 1 260 ? 40.802 48.691 17.309 1.00 11.21 254 TYR A C 1
ATOM 3920 O O . TYR A 1 260 ? 39.927 47.858 17.564 1.00 11.25 254 TYR A O 1
ATOM 3938 N N . ALA A 1 261 ? 41.982 48.359 16.798 1.00 10.86 255 ALA A N 1
ATOM 3939 C CA . ALA A 1 261 ? 42.246 47.016 16.297 1.00 9.69 255 ALA A CA 1
ATOM 3940 C C . ALA A 1 261 ? 42.317 45.971 17.407 1.00 12.44 255 ALA A C 1
ATOM 3941 O O . ALA A 1 261 ? 43.009 46.157 18.411 1.00 15.42 255 ALA A O 1
ATOM 3948 N N . ILE A 1 262 ? 41.589 44.875 17.212 1.00 11.11 256 ILE A N 1
ATOM 3949 C CA . ILE A 1 262 ? 41.666 43.717 18.098 1.00 10.75 256 ILE A CA 1
ATOM 3950 C C . ILE A 1 262 ? 42.393 42.565 17.413 1.00 12.31 256 ILE A C 1
ATOM 3951 O O . ILE A 1 262 ? 43.091 41.784 18.061 1.00 14.66 256 ILE A O 1
ATOM 3967 N N . ASN A 1 263 ? 42.223 42.465 16.096 1.00 11.48 257 ASN A N 1
ATOM 3968 C CA . ASN A 1 263 ? 42.840 41.412 15.301 1.00 13.68 257 ASN A CA 1
ATOM 3969 C C . ASN A 1 263 ? 43.087 41.932 13.887 1.00 17.35 257 ASN A C 1
ATOM 3970 O O . ASN A 1 263 ? 42.275 42.683 13.344 1.00 14.83 257 ASN A O 1
ATOM 3981 N N . VAL A 1 264 ? 44.214 41.543 13.300 1.00 13.14 258 VAL A N 1
ATOM 3982 C CA . VAL A 1 264 ? 44.596 42.020 11.974 1.00 12.02 258 VAL A CA 1
ATOM 3983 C C . VAL A 1 264 ? 45.039 40.858 11.095 1.00 14.52 258 VAL A C 1
ATOM 3984 O O . VAL A 1 264 ? 45.783 39.981 11.542 1.00 15.24 258 VAL A O 1
ATOM 3997 N N . ARG A 1 265 ? 44.575 40.853 9.849 1.00 13.05 259 ARG A N 1
ATOM 3998 C CA . ARG A 1 265 ? 44.989 39.847 8.869 1.00 14.45 259 ARG A CA 1
ATOM 3999 C C . ARG A 1 265 ? 45.367 40.522 7.559 1.00 15.38 259 ARG A C 1
ATOM 4000 O O . ARG A 1 265 ? 44.726 41.485 7.149 1.00 13.87 259 ARG A O 1
ATOM 4021 N N . LYS A 1 266 ? 46.404 40.004 6.908 1.00 14.69 260 LYS A N 1
ATOM 4022 C CA . LYS A 1 266 ? 46.882 40.552 5.641 1.00 16.54 260 LYS A CA 1
ATOM 4023 C C . LYS A 1 266 ? 46.862 39.510 4.531 1.00 19.89 260 LYS A C 1
ATOM 4024 O O . LYS A 1 266 ? 46.896 38.309 4.793 1.00 19.45 260 LYS A O 1
ATOM 4043 N N . ASP A 1 267 ? 46.815 39.979 3.288 1.00 18.67 261 ASP A N 1
ATOM 4044 C CA . ASP A 1 267 ? 46.931 39.094 2.134 1.00 21.43 261 ASP A CA 1
ATOM 4045 C C . ASP A 1 267 ? 47.552 39.848 0.963 1.00 24.01 261 ASP A C 1
ATOM 4046 O O . ASP A 1 267 ? 47.578 41.078 0.952 1.00 24.78 261 ASP A O 1
ATOM 4055 N N . VAL A 1 268 ? 48.058 39.107 -0.019 1.00 27.20 262 VAL A N 1
ATOM 4056 C CA . VAL A 1 268 ? 48.674 39.719 -1.193 1.00 30.01 262 VAL A CA 1
ATOM 4057 C C . VAL A 1 268 ? 47.824 39.465 -2.434 1.00 36.52 262 VAL A C 1
ATOM 4058 O O . VAL A 1 268 ? 47.228 38.398 -2.577 1.00 44.35 262 VAL A O 1
#

Organism: Thermoplasma acidophilum (strain ATCC 25905 / DSM 1728 / JCM 9062 / NBRC 15155 / AMRC-C165) (NCBI:txid273075)

Solvent-accessible surface area: 13783 Å² total; per-residue (Å²): 107,99,101,146,16,21,77,28,0,71,69,0,0,147,125,68,53,17,29,101,65,0,72,146,14,27,121,96,5,43,148,56,42,24,1,64,0,9,2,131,40,0,69,108,43,48,171,104,7,0,22,36,0,28,99,37,0,88,105,34,11,101,4,0,35,41,0,0,24,85,75,42,0,108,118,82,32,72,94,56,76,57,11,8,16,2,11,0,64,28,12,118,154,128,110,87,147,12,100,50,18,147,89,95,16,69,23,27,14,11,17,1,62,7,12,0,88,125,47,48,123,69,62,97,53,28,32,4,0,0,0,23,0,34,59,56,119,16,35,5,30,31,78,5,87,107,144,180,87,36,73,10,99,73,3,106,108,52,38,57,12,79,64,142,53,173,16,138,14,112,58,77,68,141,56,5,29,88,6,72,7,10,92,0,44,0,22,19,88,125,93,88,113,11,36,0,20,0,17,22,59,7,16,27,80,1,124,82,47,33,103,3,86,0,11,0,7,0,68,53,64,56,108,168,135,59,152,106,97,49,140,103,94,71,44,46,0,65,2,9,3,17,119,100,84,183

InterPro domains:
  IPR001208 MCM domain [PF00493] (275-498)
  IPR001208 MCM domain [PR01657] (328-343)
  IPR001208 MCM domain [PR01657] (389-403)
  IPR001208 MCM domain [PR01657] (417-430)
  IPR001208 MCM domain [PR01657] (441-453)
  IPR001208 MCM domain [PR01657] (468-476)
  IPR001208 MCM domain [PS50051] (287-494)
  IPR012340 Nucleic acid-binding, OB-fold [G3DSA:2.40.50.140] (106-249)
  IPR012340 Nucleic acid-binding, OB-fold [SSF50249] (15-253)
  IPR027417 P-loop containing nucleoside triphosphate hydrolase [G3DSA:3.40.50.300] (265-615)
  IPR027417 P-loop containing nucleoside triphosphate hydrolase [SSF52540] (297-615)
  IPR027925 MCM, N-terminal domain [PF14551] (15-82)
  IPR031327 Mini-chromosome maintenance protein [PTHR11630] (14-658)
  IPR031327 Mini-chromosome maintenance protein [SM00350] (102-611)
  IPR033762 MCM OB domain [PF17207] (106-236)
  IPR036388 Winged helix-like DNA-binding domain superfamily [G3DSA:1.10.10.10] (616-696)
  IPR041562 MCM, AAA-lid domain [PF17855] (528-607)

Secondary structure (DSSP, 8-state):
-HHHHHHHHHHHHHHTT-HHHHHHHHTTTTTS-EEEEEHHHHHHH-HHHHHHHHHSHHHHHHHHHHHIIIIISGGG--SS----EEEEE--TT--B-GGG--GGGTTSEEEEEEEEEEEPPPEEEEEEEEEEETTT--EEEEE--SSSPPPPSB-TTT--BHHHH---EEE-GGGSEEEEEEEEEEE-----EEEEEEEGGGTT---TT-EEEEEEEEEEEEEEETTEEEEEEEEEEEEEEEEEE-

Foldseek 3Di:
DLVVLLVLLVCLCVVVVVLVVLLVQLVVPPVRAEDEDELVSVCVSPVVSSVVCQQAVVSNQVSNLVSSCPVPNVVVDDQARRDHAYFYDNCVVVEDEPVRDDPSQANGKHKYWFFWADKDDWDKDFAWWWKAKQPPRDTHIDGDDDPDDDDDAADPPPGDGCVPNVIDIDIDVVSHDIKIWMKIWGAHDVGDIAIEIAIHPRPPDDDGGWIKMFIFHKHWAFDDPPPDTDPDIDIHGYGRDMDTDD